Protein AF-A0A2E2EH03-F1 (afdb_monomer)

Foldseek 3Di:
DDDDDPPPDDPVVVVVVVVVVVVVVVVVVVVVVVVVLVVQQVVLVVLVVVVLVVVQVQQADWLQVCCFQQNAAAFLDAPDGDKDFQLQFADPVRFAFTWTFDDDPRSGHGDDTQAGAPVCQDPPRNQDGPQKGFNTWGKHFHPHHDGFDFADSKDKGKIWGWTWMWGDSGPPDIDIDIDIWIKIFIWGACDPPDHHRMITTRIIHGPPCPVVVNVCQQQPFKWKWKFKDDPPARPDRDDTDGCDPVNDDDDPDPPHPPDIDMDIDMGGHPPDPVVPGDPDDD

Structure (mmCIF, N/CA/C/O backbone):
data_AF-A0A2E2EH03-F1
#
_entry.id   AF-A0A2E2EH03-F1
#
loop_
_atom_site.group_PDB
_atom_site.id
_atom_site.type_symbol
_atom_site.label_atom_id
_atom_site.label_alt_id
_atom_site.label_comp_id
_atom_site.label_asym_id
_atom_site.label_entity_id
_atom_site.label_seq_id
_atom_site.pdbx_PDB_ins_code
_atom_site.Cartn_x
_atom_site.Cartn_y
_atom_site.Cartn_z
_atom_site.occupancy
_atom_site.B_iso_or_equiv
_atom_site.auth_seq_id
_atom_site.auth_comp_id
_atom_site.auth_asym_id
_atom_site.auth_atom_id
_atom_site.pdbx_PDB_model_num
ATOM 1 N N . MET A 1 1 ? -67.289 12.714 54.276 1.00 42.38 1 MET A N 1
ATOM 2 C CA . MET A 1 1 ? -66.594 11.842 53.309 1.00 42.38 1 MET A CA 1
ATOM 3 C C . MET A 1 1 ? -65.107 12.096 53.502 1.00 42.38 1 MET A C 1
ATOM 5 O O . MET A 1 1 ? -64.599 13.115 53.065 1.00 42.38 1 MET A O 1
ATOM 9 N N . LEU A 1 2 ? -64.480 11.279 54.347 1.00 49.38 2 LEU A N 1
ATOM 10 C CA . LEU A 1 2 ? -63.085 11.401 54.773 1.00 49.38 2 LEU A CA 1
ATOM 11 C C . LEU A 1 2 ? -62.267 10.385 53.984 1.00 49.38 2 LEU A C 1
ATOM 13 O O . LEU A 1 2 ? -62.548 9.206 54.151 1.00 49.38 2 LEU A O 1
ATOM 17 N N . VAL A 1 3 ? -61.264 10.832 53.220 1.00 45.25 3 VAL A N 1
ATOM 18 C CA . VAL A 1 3 ? -59.909 10.246 53.234 1.00 45.25 3 VAL A CA 1
ATOM 19 C C . VAL A 1 3 ? -58.903 11.347 52.851 1.00 45.25 3 VAL A C 1
ATOM 21 O O . VAL A 1 3 ? -58.543 11.499 51.690 1.00 45.25 3 VAL A O 1
ATOM 24 N N . ASN A 1 4 ? -58.443 12.115 53.842 1.00 49.59 4 ASN A N 1
ATOM 25 C CA . ASN A 1 4 ? -57.151 12.803 53.778 1.00 49.59 4 ASN A CA 1
ATOM 26 C C . ASN A 1 4 ? -56.111 11.818 54.321 1.00 49.59 4 ASN A C 1
ATOM 28 O O . ASN A 1 4 ? -56.139 11.486 55.504 1.00 49.59 4 ASN A O 1
ATOM 32 N N . SER A 1 5 ? -55.227 11.315 53.460 1.00 47.84 5 SER A N 1
ATOM 33 C CA . SER A 1 5 ? -54.093 10.474 53.853 1.00 47.84 5 SER A CA 1
ATOM 34 C C . SER A 1 5 ? -52.796 11.185 53.486 1.00 47.84 5 SER A C 1
ATOM 36 O O . SER A 1 5 ? -52.144 10.840 52.504 1.00 47.84 5 SER A O 1
ATOM 38 N N . GLU A 1 6 ? -52.393 12.150 54.307 1.00 53.50 6 GLU A N 1
ATOM 39 C CA . GLU A 1 6 ? -51.019 12.656 54.319 1.00 53.50 6 GLU A CA 1
ATOM 40 C C . GLU A 1 6 ? -50.123 11.664 55.074 1.00 53.50 6 GLU A C 1
ATOM 42 O O . GLU A 1 6 ? -49.688 11.894 56.200 1.00 53.50 6 GLU A O 1
ATOM 47 N N . LYS A 1 7 ? -49.856 10.501 54.470 1.00 58.09 7 LYS A N 1
ATOM 48 C CA . LYS A 1 7 ? -48.731 9.664 54.901 1.00 58.09 7 LYS A CA 1
ATOM 49 C C . LYS A 1 7 ? -47.480 10.214 54.231 1.00 58.09 7 LYS A C 1
ATOM 51 O O . LYS A 1 7 ? -47.109 9.779 53.145 1.00 58.09 7 LYS A O 1
ATOM 56 N N . GLY A 1 8 ? -46.873 11.215 54.865 1.00 61.69 8 GLY A N 1
ATOM 57 C CA . GLY A 1 8 ? -45.555 11.709 54.482 1.00 61.69 8 GLY A CA 1
ATOM 58 C C . GLY A 1 8 ? -44.558 10.551 54.463 1.00 61.69 8 GLY A C 1
ATOM 59 O O . GLY A 1 8 ? -44.476 9.779 55.421 1.00 61.69 8 GLY A O 1
ATOM 60 N N . PHE A 1 9 ? -43.840 10.395 53.352 1.00 66.44 9 PHE A N 1
ATOM 61 C CA . PHE A 1 9 ? -42.776 9.404 53.235 1.00 66.44 9 PHE A CA 1
ATOM 62 C C . PHE A 1 9 ? -41.758 9.602 54.362 1.00 66.44 9 PHE A C 1
ATOM 64 O O . PHE A 1 9 ? -41.306 10.719 54.618 1.00 66.44 9 PHE A O 1
ATOM 71 N N . SER A 1 10 ? -41.385 8.512 55.034 1.00 76.81 10 SER A N 1
ATOM 72 C CA . SER A 1 10 ? -40.323 8.554 56.039 1.00 76.81 10 SER A CA 1
ATOM 73 C C . SER A 1 10 ? -39.013 8.977 55.373 1.00 76.81 10 SER A C 1
ATOM 75 O O . SER A 1 10 ? -38.624 8.412 54.347 1.00 76.81 10 SER A O 1
ATOM 77 N N . LEU A 1 11 ? -38.306 9.935 55.979 1.00 72.12 11 LEU A N 1
ATOM 78 C CA . LEU A 1 11 ? -36.983 10.406 55.545 1.00 72.12 11 LEU A CA 1
ATOM 79 C C . LEU A 1 11 ? -36.021 9.233 55.263 1.00 72.12 11 LEU A C 1
ATOM 81 O O . LEU A 1 11 ? -35.232 9.268 54.320 1.00 72.12 11 LEU A O 1
ATOM 85 N N . THR A 1 12 ? -36.133 8.155 56.042 1.00 79.25 12 THR A N 1
ATOM 86 C CA . THR A 1 12 ? -35.332 6.934 55.900 1.00 79.25 12 THR A CA 1
ATOM 87 C C . THR A 1 12 ? -35.612 6.199 54.587 1.00 79.25 12 THR A C 1
ATOM 89 O O . THR A 1 12 ? -34.682 5.704 53.955 1.00 79.25 12 THR A O 1
ATOM 92 N N . GLN A 1 13 ? -36.870 6.155 54.135 1.00 75.12 13 GLN A N 1
ATOM 93 C CA . GLN A 1 13 ? -37.238 5.520 52.863 1.00 75.12 13 GLN A CA 1
ATOM 94 C C . GLN A 1 13 ? -36.673 6.299 51.669 1.00 75.12 13 GLN A C 1
ATOM 96 O O . GLN A 1 13 ? -36.169 5.692 50.725 1.00 75.12 13 GLN A O 1
ATOM 101 N N . VAL A 1 14 ? -36.681 7.635 51.740 1.00 79.00 14 VAL A N 1
ATOM 102 C CA . VAL A 1 14 ? -36.108 8.501 50.697 1.00 79.00 14 VAL A CA 1
ATOM 103 C C . VAL A 1 14 ? -34.584 8.348 50.624 1.00 79.00 14 VAL A C 1
ATOM 105 O O . VAL A 1 14 ? -34.030 8.244 49.532 1.00 79.00 14 VAL A O 1
ATOM 108 N N . LEU A 1 15 ? -33.899 8.256 51.769 1.00 79.50 15 LEU A N 1
ATOM 109 C CA . LEU A 1 15 ? -32.446 8.049 51.830 1.00 79.50 15 LEU A CA 1
ATOM 110 C C . LEU A 1 15 ? -32.007 6.683 51.283 1.00 79.50 15 LEU A C 1
ATOM 112 O O . LEU A 1 15 ? -31.023 6.612 50.549 1.00 79.50 15 LEU A O 1
ATOM 116 N N . ILE A 1 16 ? -32.741 5.608 51.591 1.00 82.31 16 ILE A N 1
ATOM 117 C CA . ILE A 1 16 ? -32.450 4.268 51.055 1.00 82.31 16 ILE A CA 1
ATOM 118 C C . ILE A 1 16 ? -32.647 4.248 49.535 1.00 82.31 16 ILE A C 1
ATOM 120 O O . ILE A 1 16 ? -31.787 3.744 48.812 1.00 82.31 16 ILE A O 1
ATOM 124 N N . ALA A 1 17 ? -33.733 4.846 49.036 1.00 78.31 17 ALA A N 1
ATOM 125 C CA . ALA A 1 17 ? -33.973 4.961 47.601 1.00 78.31 17 ALA A CA 1
ATOM 126 C C . ALA A 1 17 ? -32.864 5.767 46.901 1.00 78.31 17 ALA A C 1
ATOM 128 O O . ALA A 1 17 ? -32.339 5.328 45.879 1.00 78.31 17 ALA A O 1
ATOM 129 N N . ALA A 1 18 ? -32.442 6.896 47.481 1.00 78.06 18 ALA A N 1
ATOM 130 C CA . ALA A 1 18 ? -31.346 7.707 46.953 1.00 78.06 18 ALA A CA 1
ATOM 131 C C . ALA A 1 18 ? -30.004 6.948 46.940 1.00 78.06 18 ALA A C 1
ATOM 133 O O . ALA A 1 18 ? -29.263 7.034 45.961 1.00 78.06 18 ALA A O 1
ATOM 134 N N . ALA A 1 19 ? -29.706 6.161 47.978 1.00 80.94 19 ALA A N 1
ATOM 135 C CA . ALA A 1 19 ? -28.491 5.350 48.048 1.00 80.94 19 ALA A CA 1
ATOM 136 C C . ALA A 1 19 ? -28.469 4.230 46.990 1.00 80.94 19 ALA A C 1
ATOM 138 O O . ALA A 1 19 ? -27.453 4.028 46.321 1.00 80.94 19 ALA A O 1
ATOM 139 N N . ILE A 1 20 ? -29.597 3.538 46.787 1.00 81.25 20 ILE A N 1
ATOM 140 C CA . ILE A 1 20 ? -29.738 2.477 45.776 1.00 81.25 20 ILE A CA 1
ATOM 141 C C . ILE A 1 20 ? -29.627 3.059 44.361 1.00 81.25 20 ILE A C 1
ATOM 143 O O . ILE A 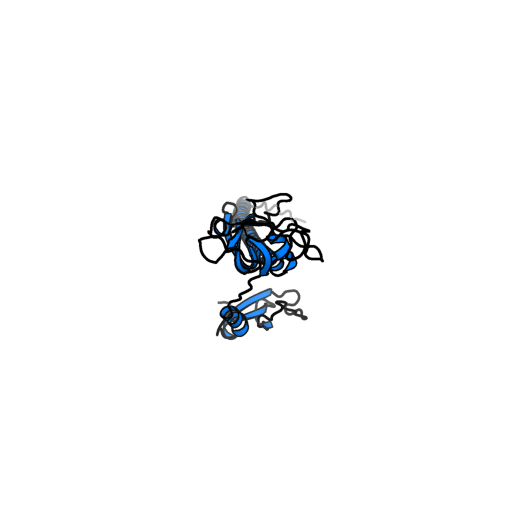1 20 ? -28.879 2.529 43.539 1.00 81.25 20 ILE A O 1
ATOM 147 N N . LEU A 1 21 ? -30.305 4.180 44.087 1.00 80.00 21 LEU A N 1
ATOM 148 C CA . LEU A 1 21 ? -30.219 4.877 42.799 1.00 80.00 21 LEU A CA 1
ATOM 149 C C . LEU A 1 21 ? -28.802 5.405 42.529 1.00 80.00 21 LEU A C 1
ATOM 151 O O . LEU A 1 21 ? -28.300 5.279 41.410 1.00 80.00 21 LEU A O 1
ATOM 155 N N . GLY A 1 22 ? -28.118 5.914 43.559 1.00 80.81 22 GLY A N 1
ATOM 156 C CA . GLY A 1 22 ? -26.713 6.314 43.482 1.00 80.81 22 GLY A CA 1
ATOM 157 C C . GLY A 1 22 ? -25.799 5.144 43.105 1.00 80.81 22 GLY A C 1
ATOM 158 O O . GLY A 1 22 ? -25.014 5.253 42.161 1.00 80.81 22 GLY A O 1
ATOM 159 N N . GLY A 1 23 ? -25.952 3.994 43.767 1.00 82.25 23 GLY A N 1
ATOM 160 C CA . GLY A 1 23 ? -25.180 2.780 43.477 1.00 82.25 23 GLY A CA 1
ATOM 161 C C . GLY A 1 23 ? -25.423 2.214 42.072 1.00 82.25 23 GLY A C 1
ATOM 162 O O . GLY A 1 23 ? -24.469 1.914 41.350 1.00 82.25 23 GLY A O 1
ATOM 163 N N . LEU A 1 24 ? -26.688 2.133 41.646 1.00 76.56 24 LEU A N 1
ATOM 164 C CA . LEU A 1 24 ? -27.068 1.685 40.302 1.00 76.56 24 LEU A CA 1
ATOM 165 C C . LEU A 1 24 ? -26.509 2.602 39.211 1.00 76.56 24 LEU A C 1
ATOM 167 O O . LEU A 1 24 ? -26.021 2.105 38.198 1.00 76.56 24 LEU A O 1
ATOM 171 N N . SER A 1 25 ? -26.503 3.920 39.423 1.00 80.88 25 SER A N 1
ATOM 172 C CA . SER A 1 25 ? -25.970 4.870 38.438 1.00 80.88 25 SER A CA 1
ATOM 173 C C . SER A 1 25 ? -24.478 4.643 38.150 1.00 80.88 25 SER A C 1
ATOM 175 O O . SER A 1 25 ? -24.059 4.652 36.992 1.00 80.88 25 SER A O 1
ATOM 177 N N . LEU A 1 26 ? -23.678 4.335 39.178 1.00 78.44 26 LEU A N 1
ATOM 178 C CA . LEU A 1 26 ? -22.254 4.019 39.029 1.00 78.44 26 LEU A CA 1
ATOM 179 C C . LEU A 1 26 ? -22.035 2.692 38.299 1.00 78.44 26 LEU A C 1
ATOM 181 O O . LEU A 1 26 ? -21.125 2.586 37.471 1.00 78.44 26 LEU A O 1
ATOM 185 N N . PHE A 1 27 ? -22.874 1.691 38.577 1.00 78.38 27 PHE A N 1
ATOM 186 C CA . PHE A 1 27 ? -22.846 0.420 37.859 1.00 78.38 27 PHE A CA 1
ATOM 187 C C . PHE A 1 27 ? -23.182 0.611 36.373 1.00 78.38 27 PHE A C 1
ATOM 189 O O . PHE A 1 27 ? -22.412 0.180 35.513 1.00 78.38 27 PHE A O 1
ATOM 196 N N . PHE A 1 28 ? -24.253 1.348 36.059 1.00 76.31 28 PHE A N 1
ATOM 197 C CA . PHE A 1 28 ? -24.629 1.680 34.683 1.00 76.31 28 PHE A CA 1
ATOM 198 C C . PHE A 1 28 ? -23.541 2.474 33.955 1.00 76.31 28 PHE A C 1
ATOM 200 O O . PHE A 1 28 ? -23.224 2.163 32.809 1.00 76.31 28 PHE A O 1
ATOM 207 N N . MET A 1 29 ? -22.901 3.448 34.610 1.00 82.06 29 MET A N 1
ATOM 208 C CA . MET A 1 29 ? -21.781 4.181 34.009 1.00 82.06 29 MET A CA 1
ATOM 209 C C . MET A 1 29 ? -20.591 3.270 33.690 1.00 82.06 29 MET A C 1
ATOM 211 O O . MET A 1 29 ? -19.958 3.443 32.648 1.00 82.06 29 MET A O 1
ATOM 215 N N . ARG A 1 30 ? -20.270 2.297 34.554 1.00 74.62 30 ARG A N 1
ATOM 216 C CA . ARG A 1 30 ? -19.208 1.314 34.277 1.00 74.62 30 ARG A CA 1
ATOM 217 C C . ARG A 1 30 ? -19.573 0.414 33.098 1.00 74.62 30 ARG A C 1
ATOM 219 O O . ARG A 1 30 ? -18.737 0.206 32.223 1.00 74.62 30 ARG A O 1
ATOM 226 N N . LEU A 1 31 ? -20.818 -0.054 33.038 1.00 71.19 31 LEU A N 1
ATOM 227 C CA . LEU A 1 31 ? -21.309 -0.898 31.950 1.00 71.19 31 LEU A CA 1
ATOM 228 C C . LEU A 1 31 ? -21.295 -0.144 30.610 1.00 71.19 31 LEU A C 1
ATOM 230 O O . LEU A 1 31 ? -20.739 -0.645 29.635 1.00 71.19 31 LEU A O 1
ATOM 234 N N . MET A 1 32 ? -21.781 1.102 30.581 1.00 73.94 32 MET A N 1
ATOM 235 C CA . MET A 1 32 ? -21.728 1.958 29.389 1.00 73.94 32 MET A CA 1
ATOM 236 C C . MET A 1 32 ? -20.292 2.265 28.947 1.00 73.94 32 MET A C 1
ATOM 238 O O . MET A 1 32 ? -20.005 2.241 27.752 1.00 73.94 32 MET A O 1
ATOM 242 N N . LYS A 1 33 ? -19.361 2.510 29.881 1.00 77.25 33 LYS A N 1
ATOM 243 C CA . LYS A 1 33 ? -17.939 2.702 29.543 1.00 77.25 33 LYS A CA 1
ATOM 244 C C . LYS A 1 33 ? -17.341 1.458 28.884 1.00 77.25 33 LYS A C 1
ATOM 246 O O . LYS A 1 33 ? -16.663 1.598 27.869 1.00 77.25 33 LYS A O 1
ATOM 251 N N . ASN A 1 34 ? -17.624 0.269 29.413 1.00 73.81 34 ASN A N 1
ATOM 252 C CA . ASN A 1 34 ? -17.141 -0.989 28.841 1.00 73.81 34 ASN A CA 1
ATOM 253 C C . ASN A 1 34 ? -17.745 -1.253 27.453 1.00 73.81 34 ASN A C 1
ATOM 255 O O . ASN A 1 34 ? -17.029 -1.643 26.533 1.00 73.81 34 ASN A O 1
ATOM 259 N N . MET A 1 35 ? -19.041 -0.984 27.277 1.00 72.81 35 MET A N 1
ATOM 260 C CA . MET A 1 35 ? -19.728 -1.162 25.996 1.00 72.81 35 MET A CA 1
ATOM 261 C C . MET A 1 35 ? -19.200 -0.197 24.926 1.00 72.81 35 MET A C 1
ATOM 263 O O . MET A 1 35 ? -18.871 -0.627 23.823 1.00 72.81 35 MET A O 1
ATOM 267 N N . ASN A 1 36 ? -19.006 1.081 25.266 1.00 75.88 36 ASN A N 1
ATOM 268 C CA . ASN A 1 36 ? -18.424 2.068 24.350 1.00 75.88 36 ASN A CA 1
ATOM 269 C C . ASN A 1 36 ? -16.972 1.728 23.973 1.00 75.88 36 ASN A C 1
ATOM 271 O O . ASN A 1 36 ? -16.564 1.917 22.827 1.00 75.88 36 ASN A O 1
ATOM 275 N N . GLN A 1 37 ? -16.183 1.204 24.917 1.00 76.00 37 GLN A N 1
ATOM 276 C CA . GLN A 1 37 ? -14.829 0.719 24.630 1.00 76.00 37 GLN A CA 1
ATOM 277 C C . GLN A 1 37 ? -14.845 -0.498 23.695 1.00 76.00 37 GLN A C 1
ATOM 279 O O . GLN A 1 37 ? -14.048 -0.553 22.759 1.00 76.00 37 GLN A O 1
ATOM 284 N N . SER A 1 38 ? -15.776 -1.434 23.904 1.00 77.06 38 SER A N 1
ATOM 285 C CA . SER A 1 38 ? -15.944 -2.613 23.051 1.00 77.06 38 SER A CA 1
ATOM 286 C C . SER A 1 38 ? -16.350 -2.235 21.622 1.00 77.06 38 SER A C 1
ATOM 288 O O . SER A 1 38 ? -15.700 -2.671 20.673 1.00 77.06 38 SER A O 1
ATOM 290 N N . GLN A 1 39 ? -17.326 -1.336 21.453 1.00 81.12 39 GLN A N 1
ATOM 291 C CA . GLN A 1 39 ? -17.724 -0.825 20.134 1.00 81.12 39 GLN A CA 1
ATOM 292 C C . GLN A 1 39 ? -16.560 -0.140 19.405 1.00 81.12 39 GLN A C 1
ATOM 294 O O . GLN A 1 39 ? -16.364 -0.344 18.208 1.00 81.12 39 GLN A O 1
ATOM 299 N N . GLY A 1 40 ? -15.742 0.635 20.126 1.00 78.75 40 GLY A N 1
ATOM 300 C CA . GLY A 1 40 ? -14.553 1.270 19.558 1.00 78.75 40 GLY A CA 1
ATOM 301 C C . GLY A 1 40 ? -13.538 0.265 19.006 1.00 78.75 40 GLY A C 1
ATOM 302 O O . GLY A 1 40 ? -12.970 0.499 17.938 1.00 78.75 40 GLY A O 1
ATOM 303 N N . LEU A 1 41 ? -13.338 -0.857 19.703 1.00 79.00 41 LEU A N 1
ATOM 304 C CA . LEU A 1 41 ? -12.431 -1.923 19.279 1.00 79.00 41 LEU A CA 1
ATOM 305 C C . LEU A 1 41 ? -12.979 -2.709 18.081 1.00 79.00 41 LEU A C 1
ATOM 307 O O . LEU A 1 41 ? -12.221 -2.981 17.150 1.00 79.00 41 LEU A O 1
ATOM 311 N N . VAL A 1 42 ? -14.277 -3.029 18.076 1.00 83.12 42 VAL A N 1
ATOM 312 C CA . VAL A 1 42 ? -14.934 -3.710 16.946 1.00 83.12 42 VAL A CA 1
ATOM 313 C C . VAL A 1 42 ? -14.852 -2.854 15.686 1.00 83.12 42 VAL A C 1
ATOM 315 O O . VAL A 1 42 ? -14.392 -3.344 14.658 1.00 83.12 42 VAL A O 1
ATOM 318 N N . GLN A 1 43 ? -15.176 -1.560 15.780 1.00 86.44 43 GLN A N 1
ATOM 319 C CA . GLN A 1 43 ? -15.049 -0.642 14.646 1.00 86.44 43 GLN A CA 1
ATOM 320 C C . GLN A 1 43 ? -13.601 -0.564 14.143 1.00 86.44 43 GLN A C 1
ATOM 322 O O . GLN A 1 43 ? -13.355 -0.700 12.956 1.00 86.44 43 GLN A O 1
ATOM 327 N N . SER A 1 44 ? -12.626 -0.429 15.048 1.00 85.62 44 SER A N 1
ATOM 328 C CA . SER A 1 44 ? -11.196 -0.389 14.698 1.00 85.62 44 SER A CA 1
ATOM 329 C C . SER A 1 44 ? -10.719 -1.665 13.989 1.00 85.62 44 SER A C 1
ATOM 331 O O . SER A 1 44 ? -9.836 -1.619 13.135 1.00 85.62 44 SER A O 1
ATOM 333 N N . LYS A 1 45 ? -11.294 -2.829 14.322 1.00 85.94 45 LYS A N 1
ATOM 334 C CA . LYS A 1 45 ? -11.006 -4.080 13.610 1.00 85.94 45 LYS A CA 1
ATOM 335 C C . LYS A 1 45 ? -11.721 -4.158 12.259 1.00 85.94 45 LYS A C 1
ATOM 337 O O . LYS A 1 45 ? -11.128 -4.674 11.317 1.00 85.94 45 LYS A O 1
ATOM 342 N N . SER A 1 46 ? -12.944 -3.639 12.162 1.00 88.31 46 SER A N 1
ATOM 343 C CA . SER A 1 46 ? -13.670 -3.508 10.894 1.00 88.31 46 SER A CA 1
ATOM 344 C C . SER A 1 46 ? -12.904 -2.620 9.911 1.00 88.31 46 SER A C 1
ATOM 346 O O . SER A 1 46 ? -12.614 -3.065 8.805 1.00 88.31 46 SER A O 1
ATOM 348 N N . ASP A 1 47 ? -12.478 -1.431 10.351 1.00 92.31 47 ASP A N 1
ATOM 349 C CA . ASP A 1 47 ? -11.675 -0.492 9.556 1.00 92.31 47 ASP A CA 1
ATOM 350 C C . ASP A 1 47 ? -10.371 -1.160 9.062 1.00 92.31 47 ASP A C 1
ATOM 352 O O . ASP A 1 47 ? -9.943 -0.942 7.933 1.00 92.31 47 ASP A O 1
ATOM 356 N N . GLU A 1 48 ? -9.738 -2.011 9.883 1.00 90.44 48 GLU A N 1
ATOM 357 C CA . GLU A 1 48 ? -8.516 -2.745 9.509 1.00 90.44 48 GLU A CA 1
ATOM 358 C C . GLU A 1 48 ? -8.783 -3.752 8.383 1.00 90.44 48 GLU A C 1
ATOM 360 O O . GLU A 1 48 ? -8.003 -3.841 7.433 1.00 90.44 48 GLU A O 1
ATOM 365 N N . LEU A 1 49 ? -9.872 -4.520 8.486 1.00 88.69 49 LEU A N 1
ATOM 366 C CA . LEU A 1 49 ? -10.255 -5.493 7.463 1.00 88.69 49 LEU A CA 1
ATOM 367 C C . LEU A 1 49 ? -10.636 -4.800 6.154 1.00 88.69 49 LEU A C 1
ATOM 369 O O . LEU A 1 49 ? -10.220 -5.248 5.086 1.00 88.69 49 LEU A O 1
ATOM 373 N N . GLU A 1 50 ? -11.373 -3.694 6.236 1.00 92.94 50 GLU A N 1
ATOM 374 C CA . GLU A 1 50 ? -11.772 -2.900 5.077 1.00 92.94 50 GLU A CA 1
ATOM 375 C C . GLU A 1 50 ? -10.565 -2.247 4.394 1.00 92.94 50 GLU A C 1
ATOM 377 O O . GLU A 1 50 ? -10.437 -2.328 3.170 1.00 92.94 50 GLU A O 1
ATOM 382 N N . LEU A 1 51 ? -9.627 -1.687 5.166 1.00 95.06 51 LEU A N 1
ATOM 383 C CA . LEU A 1 51 ? -8.368 -1.153 4.646 1.00 95.06 51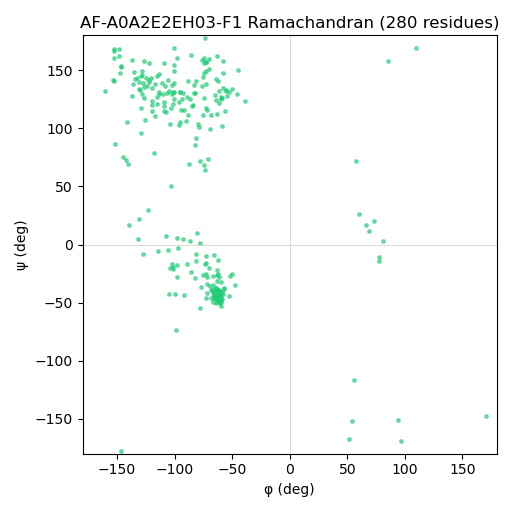 LEU A CA 1
ATOM 384 C C . LEU A 1 51 ? -7.561 -2.247 3.941 1.00 95.06 51 LEU A C 1
ATOM 386 O O . LEU A 1 51 ? -7.137 -2.074 2.798 1.00 95.06 51 LEU A O 1
ATOM 390 N N . ARG A 1 52 ? -7.384 -3.402 4.594 1.00 94.31 52 ARG A N 1
ATOM 391 C CA . ARG A 1 52 ? -6.655 -4.541 4.022 1.00 94.31 52 ARG A CA 1
ATOM 392 C C . ARG A 1 52 ? -7.302 -5.038 2.728 1.00 94.31 52 ARG A C 1
ATOM 394 O O . ARG A 1 52 ? -6.592 -5.327 1.766 1.00 94.31 52 ARG A O 1
ATOM 401 N N . SER A 1 53 ? -8.630 -5.138 2.705 1.00 91.56 53 SER A N 1
ATOM 402 C CA . SER A 1 53 ? -9.402 -5.534 1.523 1.00 91.56 53 SER A CA 1
ATOM 403 C C . SER A 1 53 ? -9.254 -4.515 0.390 1.00 91.56 53 SER A C 1
ATOM 405 O O . SER A 1 53 ? -8.949 -4.882 -0.742 1.00 91.56 53 SER A O 1
ATOM 407 N N . SER A 1 54 ? -9.353 -3.224 0.708 1.00 94.31 54 SER A N 1
ATOM 408 C CA . SER A 1 54 ? -9.218 -2.131 -0.259 1.00 94.31 54 SER A CA 1
ATOM 409 C C . SER A 1 54 ? -7.828 -2.082 -0.891 1.00 94.31 54 SER A C 1
ATOM 411 O O . SER A 1 54 ? -7.713 -1.915 -2.105 1.00 94.31 54 SER A O 1
ATOM 413 N N . ILE A 1 55 ? -6.768 -2.275 -0.096 1.00 95.62 55 ILE A N 1
ATOM 414 C CA . ILE A 1 55 ? -5.398 -2.385 -0.614 1.00 95.62 55 ILE A CA 1
ATOM 415 C C . ILE A 1 55 ? -5.298 -3.588 -1.557 1.00 95.62 55 ILE A C 1
ATOM 417 O O . ILE A 1 55 ? -4.834 -3.439 -2.685 1.00 95.62 55 ILE A O 1
ATOM 421 N N . ARG A 1 56 ? -5.793 -4.765 -1.148 1.00 93.06 56 ARG A N 1
ATOM 422 C CA . ARG A 1 56 ? -5.788 -5.964 -2.005 1.00 93.06 56 ARG A CA 1
ATOM 423 C C . ARG A 1 56 ? -6.522 -5.746 -3.318 1.00 93.06 56 ARG A C 1
ATOM 425 O O . ARG A 1 56 ? -6.003 -6.150 -4.349 1.00 93.06 56 ARG A O 1
ATOM 432 N N . MET A 1 57 ? -7.679 -5.092 -3.293 1.00 92.12 57 MET A N 1
ATOM 433 C CA . MET A 1 57 ? -8.446 -4.782 -4.497 1.00 92.12 57 MET A CA 1
ATOM 434 C C . MET A 1 57 ? -7.616 -3.938 -5.476 1.00 92.12 57 MET A C 1
ATOM 436 O O . MET A 1 57 ? -7.522 -4.285 -6.652 1.00 92.12 57 MET A O 1
ATOM 440 N N . ILE A 1 58 ? -6.951 -2.886 -4.986 1.00 94.44 58 ILE A N 1
ATOM 441 C CA . ILE A 1 58 ? -6.063 -2.042 -5.803 1.00 94.44 58 ILE A CA 1
ATOM 442 C C . ILE A 1 58 ? -4.899 -2.857 -6.375 1.00 94.44 58 ILE A C 1
ATOM 444 O O . ILE A 1 58 ? -4.600 -2.738 -7.557 1.00 94.44 58 ILE A O 1
ATOM 448 N N . LEU A 1 59 ? -4.261 -3.701 -5.563 1.00 94.56 59 LEU A N 1
ATOM 449 C CA . LEU A 1 59 ? -3.125 -4.515 -6.007 1.00 94.56 59 LEU A CA 1
ATOM 450 C C . LEU A 1 59 ? -3.527 -5.656 -6.955 1.00 94.56 59 LEU A C 1
ATOM 452 O O . LEU A 1 59 ? -2.718 -6.089 -7.771 1.00 94.56 59 LEU A O 1
ATOM 456 N N . SER A 1 60 ? -4.758 -6.160 -6.844 1.00 91.06 60 SER A N 1
ATOM 457 C CA . SER A 1 60 ? -5.281 -7.247 -7.682 1.00 91.06 60 SER A CA 1
ATOM 458 C C . SER A 1 60 ? -5.648 -6.802 -9.094 1.00 91.06 60 SER A C 1
ATOM 460 O O . SER A 1 60 ? -5.599 -7.603 -10.023 1.00 91.06 60 SER A O 1
ATOM 462 N N . ASN A 1 61 ? -5.986 -5.524 -9.269 1.00 92.75 61 ASN A N 1
ATOM 463 C CA . ASN A 1 61 ? -6.207 -4.946 -10.582 1.00 92.75 61 ASN A CA 1
ATOM 464 C C . ASN A 1 61 ? -4.857 -4.495 -11.164 1.00 92.75 61 ASN A C 1
ATOM 466 O O . ASN A 1 61 ? -4.181 -3.636 -10.592 1.00 92.75 61 ASN A O 1
ATOM 470 N N . SER A 1 62 ? -4.467 -5.067 -12.306 1.00 91.19 62 SER A N 1
ATOM 471 C CA . SER A 1 62 ? -3.174 -4.798 -12.948 1.00 91.19 62 SER A CA 1
ATOM 472 C C . SER A 1 62 ? -2.962 -3.319 -13.259 1.00 91.19 62 SER A C 1
ATOM 474 O O . SER A 1 62 ? -1.859 -2.805 -13.077 1.00 91.19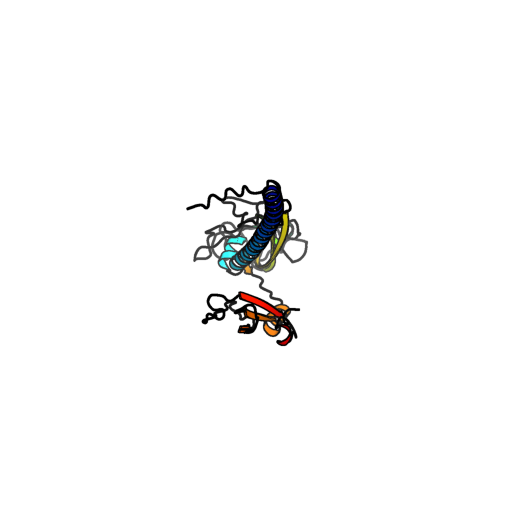 62 SER A O 1
ATOM 476 N N . ASP A 1 63 ? -4.013 -2.619 -13.682 1.00 93.31 63 ASP A N 1
ATOM 477 C CA . ASP A 1 63 ? -3.928 -1.219 -14.087 1.00 93.31 63 ASP A CA 1
ATOM 478 C C . ASP A 1 63 ? -3.730 -0.319 -12.874 1.00 93.31 63 ASP A C 1
ATOM 480 O O . ASP A 1 63 ? -2.837 0.531 -12.872 1.00 93.31 63 ASP A O 1
ATOM 484 N N . TYR A 1 64 ? -4.507 -0.550 -11.811 1.00 95.06 64 TYR A N 1
ATOM 485 C CA . TYR A 1 64 ? -4.401 0.196 -10.556 1.00 95.06 64 TYR A CA 1
ATOM 486 C C . TYR A 1 64 ? -3.050 -0.033 -9.888 1.00 95.06 64 TYR A C 1
ATOM 488 O O . TYR A 1 64 ? -2.394 0.928 -9.471 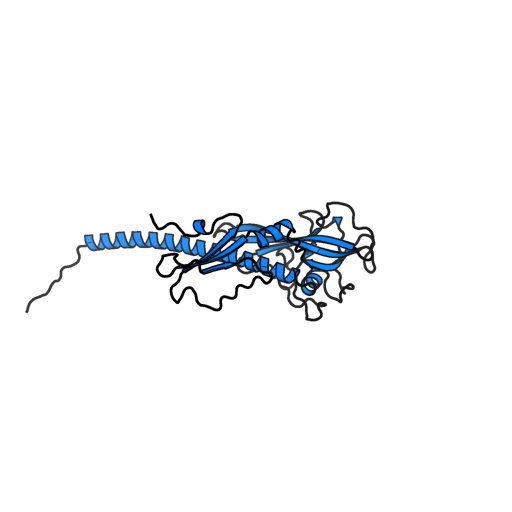1.00 95.06 64 TYR A O 1
ATOM 496 N N . CYS A 1 65 ? -2.591 -1.284 -9.831 1.00 94.25 65 CYS A N 1
ATOM 497 C CA . CYS A 1 65 ? -1.291 -1.572 -9.254 1.00 94.25 65 CYS A CA 1
ATOM 498 C C . CYS A 1 65 ? -0.160 -0.938 -10.071 1.00 94.25 65 CYS A C 1
ATOM 500 O O . CYS A 1 65 ? 0.728 -0.289 -9.513 1.00 94.25 65 CYS A O 1
ATOM 502 N N . ARG A 1 66 ? -0.221 -1.048 -11.404 1.00 93.81 66 ARG A N 1
ATOM 503 C CA . ARG A 1 66 ? 0.767 -0.439 -12.295 1.00 93.81 66 ARG A CA 1
ATOM 504 C C . ARG A 1 66 ? 0.816 1.076 -12.124 1.00 93.81 66 ARG A C 1
ATOM 506 O O . ARG A 1 66 ? 1.896 1.589 -11.863 1.00 93.81 66 ARG A O 1
ATOM 513 N N . VAL A 1 67 ? -0.301 1.806 -12.218 1.00 94.44 67 VAL A N 1
ATOM 514 C CA . VAL A 1 67 ? -0.255 3.276 -12.058 1.00 94.44 67 VAL A CA 1
ATOM 515 C C . VAL A 1 67 ? 0.206 3.682 -10.660 1.00 94.44 67 VAL A C 1
ATOM 517 O O . VAL A 1 67 ? 0.861 4.714 -10.506 1.00 94.44 67 VAL A O 1
ATOM 520 N N . SER A 1 68 ? -0.098 2.876 -9.639 1.00 95.38 68 SER A N 1
ATOM 521 C CA . SER A 1 68 ? 0.358 3.121 -8.270 1.00 95.38 68 SER A CA 1
ATOM 522 C C . SER A 1 68 ? 1.881 3.047 -8.177 1.00 95.38 68 SER A C 1
ATOM 524 O O . SER A 1 68 ? 2.502 3.999 -7.705 1.00 95.38 68 SER A O 1
ATOM 526 N N . LEU A 1 69 ? 2.488 1.980 -8.706 1.00 94.75 69 LEU A N 1
ATOM 527 C CA . LEU A 1 69 ? 3.919 1.706 -8.544 1.00 94.75 69 LEU A CA 1
ATOM 528 C C . LEU A 1 69 ? 4.800 2.286 -9.662 1.00 94.75 69 LEU A C 1
ATOM 530 O O . LEU A 1 69 ? 5.837 2.867 -9.373 1.00 94.75 69 LEU A O 1
ATOM 534 N N . ALA A 1 70 ? 4.399 2.158 -10.926 1.00 92.94 70 ALA A N 1
ATOM 535 C CA . ALA A 1 70 ? 5.174 2.590 -12.094 1.00 92.94 70 ALA A CA 1
ATOM 536 C C . ALA A 1 70 ? 4.971 4.072 -12.455 1.00 92.94 70 ALA A C 1
ATOM 538 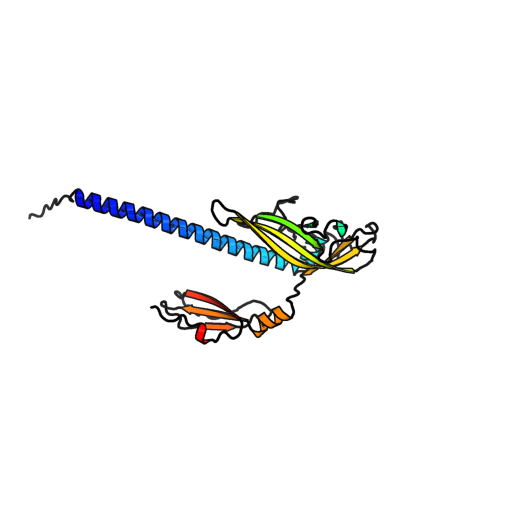O O . ALA A 1 70 ? 5.844 4.674 -13.077 1.00 92.94 70 ALA A O 1
ATOM 539 N N . GLY A 1 71 ? 3.838 4.666 -12.064 1.00 92.25 71 GLY A N 1
ATOM 540 C CA . GLY A 1 71 ? 3.479 6.047 -12.403 1.00 92.25 71 GLY A CA 1
ATOM 541 C C . GLY A 1 71 ? 2.559 6.180 -13.622 1.00 92.25 71 GLY A C 1
ATOM 542 O O . GLY A 1 71 ? 1.971 5.209 -14.094 1.00 92.25 71 GLY A O 1
ATOM 543 N N . ASN A 1 72 ? 2.394 7.417 -14.100 1.00 93.19 72 ASN A N 1
ATOM 544 C CA . ASN A 1 72 ? 1.575 7.729 -15.279 1.00 93.19 72 ASN A CA 1
ATOM 545 C C . ASN A 1 72 ? 2.272 7.306 -16.582 1.00 93.19 72 ASN A C 1
ATOM 547 O O . ASN A 1 72 ? 3.496 7.199 -16.626 1.00 93.19 72 ASN A O 1
ATOM 551 N N . GLY A 1 73 ? 1.499 7.166 -17.657 1.00 91.69 73 GLY A N 1
ATOM 552 C CA . GLY A 1 73 ? 1.948 6.806 -19.003 1.00 91.69 73 GLY A CA 1
ATOM 553 C C . GLY A 1 73 ? 1.513 5.393 -19.407 1.00 91.69 73 GLY A C 1
ATOM 554 O O . GLY A 1 73 ? 1.029 4.641 -18.559 1.00 91.69 73 GLY A O 1
ATOM 555 N N . PRO A 1 74 ? 1.668 5.014 -20.684 1.00 88.12 74 PRO A N 1
ATOM 556 C CA . PRO A 1 74 ? 1.267 3.703 -21.191 1.00 88.12 74 PRO A CA 1
ATOM 557 C C . PRO A 1 74 ? 2.051 2.550 -20.547 1.00 88.12 74 PRO A C 1
ATOM 559 O O . PRO A 1 74 ? 3.121 2.729 -19.956 1.00 88.12 74 PRO A O 1
ATOM 562 N N . MET A 1 75 ? 1.517 1.334 -20.670 1.00 82.75 75 MET A N 1
ATOM 563 C CA . MET A 1 75 ? 2.188 0.119 -20.204 1.00 82.75 75 MET A CA 1
ATOM 564 C C . MET A 1 75 ? 3.563 -0.036 -20.876 1.00 82.75 75 MET A C 1
ATOM 566 O O . MET A 1 75 ? 3.704 0.183 -22.076 1.00 82.75 75 MET A O 1
ATOM 570 N N . GLY A 1 76 ? 4.587 -0.375 -20.088 1.00 81.88 76 GLY A N 1
ATOM 571 C CA . GLY A 1 76 ? 5.967 -0.533 -20.565 1.00 81.88 76 GLY A CA 1
ATOM 572 C C . GLY A 1 76 ? 6.744 0.771 -20.800 1.00 81.88 76 GLY A C 1
ATOM 573 O O . GLY A 1 76 ? 7.968 0.722 -20.891 1.00 81.88 76 GLY A O 1
ATOM 574 N N . SER A 1 77 ? 6.076 1.929 -20.843 1.00 86.12 77 SER A N 1
ATOM 575 C CA . SER A 1 77 ? 6.723 3.227 -21.072 1.00 86.12 77 SER A CA 1
ATOM 576 C C . SER A 1 77 ? 6.083 4.338 -20.226 1.00 86.12 77 SER A C 1
ATOM 578 O O . SER A 1 77 ? 5.374 5.193 -20.767 1.00 86.12 77 SER A O 1
ATOM 580 N N . PRO A 1 78 ? 6.315 4.358 -18.899 1.00 86.81 78 PRO A N 1
ATOM 581 C CA . PRO A 1 78 ? 5.792 5.407 -18.030 1.00 86.81 78 PRO A CA 1
ATOM 582 C C . PRO A 1 78 ? 6.387 6.774 -18.404 1.00 86.81 78 PRO A C 1
ATOM 584 O O . PRO A 1 78 ? 7.570 6.877 -18.715 1.00 86.81 78 PRO A O 1
ATOM 587 N N . THR A 1 79 ? 5.595 7.842 -18.332 1.00 86.25 79 THR A N 1
ATOM 588 C CA . THR A 1 79 ? 6.030 9.220 -18.635 1.00 86.25 79 THR A CA 1
ATOM 589 C C . THR A 1 79 ? 6.938 9.793 -17.541 1.00 86.25 79 THR A C 1
ATOM 591 O O . THR A 1 79 ? 7.734 10.698 -17.778 1.00 86.25 79 THR A O 1
ATOM 594 N N . SER A 1 80 ? 6.815 9.291 -16.314 1.00 84.75 80 SER A N 1
ATOM 595 C CA . SER A 1 80 ? 7.671 9.647 -15.177 1.00 84.75 80 SER A CA 1
ATOM 596 C C . SER A 1 80 ? 7.851 8.398 -14.320 1.00 84.75 80 SER A C 1
ATOM 598 O O . SER A 1 80 ? 7.151 8.252 -13.312 1.00 84.75 80 SER A O 1
ATOM 600 N N . PRO A 1 81 ? 8.686 7.448 -14.784 1.00 87.69 81 PRO A N 1
ATOM 601 C CA . PRO A 1 81 ? 8.827 6.159 -14.135 1.00 87.69 81 PRO A CA 1
ATOM 602 C C . PRO A 1 81 ? 9.357 6.346 -12.721 1.00 87.69 81 PRO A C 1
ATOM 604 O O . PRO A 1 81 ? 10.231 7.177 -12.465 1.00 87.69 81 PRO A O 1
ATOM 607 N N . VAL A 1 82 ? 8.833 5.548 -11.799 1.00 89.12 82 VAL A N 1
ATOM 608 C CA . VAL A 1 82 ? 9.449 5.420 -10.484 1.00 89.12 82 VAL A CA 1
ATOM 609 C C . VAL A 1 82 ? 10.691 4.552 -10.645 1.00 89.12 82 VAL A C 1
ATOM 611 O O . VAL A 1 82 ? 10.590 3.364 -10.962 1.00 89.12 82 VAL A O 1
ATOM 614 N N . VAL A 1 83 ? 11.852 5.181 -10.476 1.00 93.19 83 VAL A N 1
ATOM 615 C CA . VAL A 1 83 ? 13.166 4.549 -10.597 1.00 93.19 83 VAL A CA 1
ATOM 616 C C . VAL A 1 83 ? 13.779 4.344 -9.221 1.00 93.19 83 VAL A C 1
ATOM 618 O O . VAL A 1 83 ? 13.652 5.197 -8.342 1.00 93.19 83 VAL A O 1
ATOM 621 N N . PHE A 1 84 ? 14.455 3.221 -9.031 1.00 94.50 84 PHE A N 1
ATOM 622 C CA . PHE A 1 84 ? 15.151 2.906 -7.791 1.00 94.50 84 PHE A CA 1
ATOM 623 C C . PHE A 1 84 ? 16.388 2.048 -8.059 1.00 94.50 84 PHE A C 1
ATOM 625 O O . PHE A 1 84 ? 16.530 1.417 -9.105 1.00 94.50 84 PHE A O 1
ATOM 632 N N . GLU A 1 85 ? 17.289 2.009 -7.088 1.00 94.75 85 GLU A N 1
ATOM 633 C CA . GLU A 1 85 ? 18.370 1.030 -7.033 1.00 94.75 85 GLU A CA 1
ATOM 634 C C . GLU A 1 85 ? 17.971 -0.051 -6.032 1.00 94.75 85 GLU A C 1
ATOM 636 O O . GLU A 1 85 ? 17.529 0.276 -4.931 1.00 94.75 85 GLU A O 1
ATOM 641 N N . LYS A 1 86 ? 18.101 -1.328 -6.410 1.00 93.25 86 LYS A N 1
ATOM 642 C CA . LYS A 1 86 ? 17.659 -2.456 -5.574 1.00 93.25 86 LYS A CA 1
ATOM 643 C C . LYS A 1 86 ? 18.251 -2.385 -4.165 1.00 93.25 86 LYS A C 1
ATOM 645 O O . LYS A 1 86 ? 17.511 -2.540 -3.205 1.00 93.25 86 LYS A O 1
ATOM 650 N N . ARG A 1 87 ? 19.550 -2.089 -4.068 1.00 92.56 87 ARG A N 1
ATOM 651 C CA . ARG A 1 87 ? 20.301 -2.019 -2.803 1.00 92.56 87 ARG A CA 1
ATOM 652 C C . ARG A 1 87 ? 19.811 -0.948 -1.821 1.00 92.56 87 ARG A C 1
ATOM 654 O O . ARG A 1 87 ? 20.278 -0.906 -0.698 1.00 92.56 87 ARG A O 1
ATOM 661 N N . ASN A 1 88 ? 18.973 -0.016 -2.284 1.00 91.62 88 ASN A N 1
ATOM 662 C CA . ASN A 1 88 ? 18.408 1.049 -1.454 1.00 91.62 88 ASN A CA 1
ATOM 663 C C . ASN A 1 88 ? 16.994 0.692 -0.961 1.00 91.62 88 ASN A C 1
ATOM 665 O O . ASN A 1 88 ? 16.350 1.514 -0.307 1.00 91.62 88 ASN A O 1
ATOM 669 N N . ILE A 1 89 ? 16.453 -0.461 -1.382 1.00 91.19 89 ILE A N 1
ATOM 670 C CA . ILE A 1 89 ? 15.071 -0.874 -1.106 1.00 91.19 89 ILE A CA 1
ATOM 671 C C . ILE A 1 89 ? 14.940 -2.371 -0.760 1.00 91.19 89 ILE A C 1
ATOM 673 O O . ILE A 1 89 ? 13.850 -2.937 -0.879 1.00 91.19 89 ILE A O 1
ATOM 677 N N . ASP A 1 90 ? 16.040 -3.041 -0.416 1.00 84.88 90 ASP A N 1
ATOM 678 C CA . ASP A 1 90 ? 16.089 -4.476 -0.106 1.00 84.88 90 ASP A CA 1
ATOM 679 C C . ASP A 1 90 ? 16.286 -4.784 1.392 1.00 84.88 90 ASP A C 1
ATOM 681 O O . ASP A 1 90 ? 16.400 -5.953 1.764 1.00 84.88 90 ASP A O 1
ATOM 685 N N . GLU A 1 91 ? 16.239 -3.769 2.265 1.00 83.69 91 GLU A N 1
ATOM 686 C CA . GLU A 1 91 ? 16.254 -3.924 3.727 1.00 83.69 91 GLU A CA 1
ATOM 687 C C . GLU A 1 91 ? 14.893 -3.592 4.370 1.00 83.69 91 GLU A C 1
ATOM 689 O O . GLU A 1 91 ? 14.094 -2.823 3.850 1.00 83.69 91 GLU A O 1
ATOM 694 N N . GLU A 1 92 ? 14.604 -4.124 5.564 1.00 71.06 92 GLU A N 1
ATOM 695 C CA . GLU A 1 92 ? 13.278 -3.955 6.192 1.00 71.06 92 GLU A CA 1
ATOM 696 C C . GLU A 1 92 ? 12.903 -2.498 6.521 1.00 71.06 92 GLU A C 1
ATOM 698 O O . GLU A 1 92 ? 11.717 -2.164 6.600 1.00 71.06 92 GLU A O 1
ATOM 703 N N . ASN A 1 93 ? 13.903 -1.636 6.724 1.00 78.25 93 ASN A N 1
ATOM 704 C CA . ASN A 1 93 ? 13.713 -0.222 7.058 1.00 78.25 93 ASN A CA 1
ATOM 705 C C . ASN A 1 93 ? 13.905 0.705 5.844 1.00 78.25 93 ASN A C 1
ATOM 707 O O . ASN A 1 93 ? 13.397 1.838 5.837 1.00 78.25 93 ASN A O 1
ATOM 711 N N . GLU A 1 94 ? 14.587 0.207 4.813 1.00 81.38 94 GLU A N 1
ATOM 712 C CA . GLU A 1 94 ? 14.911 0.904 3.574 1.00 81.38 94 GLU A CA 1
ATOM 713 C C . GLU A 1 94 ? 13.975 0.380 2.485 1.00 81.38 94 GLU A C 1
ATOM 715 O O . GLU A 1 94 ? 14.084 -0.740 2.008 1.00 81.38 94 GLU A O 1
ATOM 720 N N . GLY A 1 95 ? 12.964 1.171 2.143 1.00 91.44 95 GLY A N 1
ATOM 721 C CA . GLY A 1 95 ? 11.951 0.780 1.173 1.00 91.44 95 GLY A CA 1
ATOM 722 C C . GLY A 1 95 ? 11.480 1.996 0.405 1.00 91.44 95 GLY A C 1
ATOM 723 O O . GLY A 1 95 ? 11.526 3.119 0.914 1.00 91.44 95 GLY A O 1
ATOM 724 N N . LEU A 1 96 ? 11.021 1.765 -0.818 1.00 95.19 96 LEU A N 1
ATOM 725 C CA . LEU A 1 96 ? 10.510 2.811 -1.689 1.00 95.19 96 LEU A CA 1
ATOM 726 C C . LEU A 1 96 ? 9.156 3.281 -1.160 1.00 95.19 96 LEU A C 1
ATOM 728 O O . LEU A 1 96 ? 8.208 2.497 -1.139 1.00 95.19 96 LEU A O 1
ATOM 732 N N . ASP A 1 97 ? 9.043 4.540 -0.736 1.00 95.81 97 ASP A N 1
ATOM 733 C CA . ASP A 1 97 ? 7.750 5.090 -0.331 1.00 95.81 97 ASP A CA 1
ATOM 734 C C . ASP A 1 97 ? 6.801 5.127 -1.534 1.00 95.81 97 ASP A C 1
ATOM 736 O O . ASP A 1 97 ? 7.092 5.730 -2.571 1.00 95.81 97 ASP A O 1
ATOM 740 N N . VAL A 1 98 ? 5.635 4.505 -1.381 1.00 95.75 98 VAL A N 1
ATOM 741 C CA . VAL A 1 98 ? 4.626 4.423 -2.436 1.00 95.75 98 VAL A CA 1
ATOM 742 C C . VAL A 1 98 ? 3.276 4.929 -1.948 1.00 95.75 98 VAL A C 1
ATOM 744 O O . VAL A 1 98 ? 2.973 4.976 -0.756 1.00 95.75 98 VAL A O 1
ATOM 747 N N . ALA A 1 99 ? 2.447 5.318 -2.908 1.00 96.75 99 ALA A N 1
ATOM 748 C CA . ALA A 1 99 ? 1.057 5.664 -2.682 1.00 96.75 99 ALA A CA 1
ATOM 749 C C . ALA A 1 99 ? 0.189 4.893 -3.675 1.00 96.75 99 ALA A C 1
ATOM 751 O O . ALA A 1 99 ? 0.583 4.661 -4.820 1.00 96.75 99 ALA A O 1
ATOM 752 N N . LEU A 1 100 ? -0.996 4.500 -3.224 1.00 96.94 100 LEU A N 1
ATOM 753 C CA . LEU A 1 100 ? -1.942 3.725 -4.009 1.00 96.94 100 LEU A CA 1
ATOM 754 C C . LEU A 1 100 ? -2.953 4.649 -4.675 1.00 96.94 100 LEU A C 1
ATOM 756 O O . LEU A 1 100 ? -3.558 5.512 -4.031 1.00 96.94 100 LEU A O 1
ATOM 760 N N . PHE A 1 101 ? -3.151 4.439 -5.969 1.00 96.56 101 PHE A N 1
ATOM 761 C CA . PHE A 1 101 ? -4.043 5.207 -6.820 1.00 96.56 101 PHE A CA 1
ATOM 762 C C . PHE A 1 101 ? -4.978 4.269 -7.580 1.00 96.56 101 PHE A C 1
ATOM 764 O O . PHE A 1 101 ? -4.608 3.157 -7.951 1.00 96.56 101 PHE A O 1
ATOM 771 N N . LEU A 1 102 ? -6.182 4.754 -7.867 1.00 96.06 102 LEU A N 1
ATOM 772 C CA . LEU A 1 102 ? -6.979 4.204 -8.958 1.00 96.06 102 LEU A CA 1
ATOM 773 C C . LEU A 1 102 ? -6.433 4.707 -10.301 1.00 96.06 102 LEU A C 1
ATOM 775 O O . LEU A 1 102 ? -5.774 5.750 -10.365 1.00 96.06 102 LEU A O 1
ATOM 779 N N . SER A 1 103 ? -6.737 3.985 -11.377 1.00 94.88 103 SER A N 1
ATOM 780 C CA . SER A 1 103 ? -6.460 4.420 -12.748 1.00 94.88 103 SER A CA 1
ATOM 781 C C . SER A 1 103 ? -7.711 4.989 -13.421 1.00 94.88 103 SER A C 1
ATOM 783 O O . SER A 1 103 ? -8.829 4.889 -12.907 1.00 94.88 103 SER A O 1
ATOM 785 N N . ASN A 1 104 ? -7.531 5.609 -14.583 1.00 94.00 104 ASN A N 1
ATOM 786 C CA . ASN A 1 104 ? -8.596 5.775 -15.572 1.00 94.00 104 ASN A CA 1
ATOM 787 C C . ASN A 1 104 ? -8.905 4.439 -16.287 1.00 94.00 104 ASN A C 1
ATOM 789 O O . ASN A 1 104 ? -8.244 3.427 -16.055 1.00 94.00 104 ASN A O 1
ATOM 793 N N . GLN A 1 105 ? -9.895 4.444 -17.187 1.00 92.06 105 GLN A N 1
ATOM 794 C CA . GLN A 1 105 ? -10.301 3.252 -17.952 1.00 92.06 105 GLN A CA 1
ATOM 795 C C . GLN A 1 105 ? -9.203 2.704 -18.876 1.00 92.06 105 GLN A C 1
ATOM 797 O O . GLN A 1 105 ? -9.205 1.517 -19.169 1.00 92.06 105 GLN A O 1
ATOM 802 N N . ALA A 1 106 ? -8.276 3.553 -19.328 1.00 91.56 106 ALA A N 1
ATOM 803 C CA . ALA A 1 106 ? -7.148 3.142 -20.164 1.00 91.56 106 ALA A CA 1
ATOM 804 C C . ALA A 1 106 ? -5.980 2.541 -19.358 1.00 91.56 106 ALA A C 1
ATOM 806 O O . ALA A 1 106 ? -5.012 2.066 -19.945 1.00 91.56 106 ALA A O 1
ATOM 807 N N . GLY A 1 107 ? -6.033 2.610 -18.023 1.00 90.88 107 GLY A N 1
ATOM 808 C CA . GLY A 1 107 ? -4.979 2.101 -17.150 1.00 90.88 107 GLY A CA 1
ATOM 809 C C . GLY A 1 107 ? -3.665 2.882 -17.211 1.00 90.88 107 GLY A C 1
ATOM 810 O O . GLY A 1 107 ? -2.656 2.416 -16.680 1.00 90.88 107 GLY A O 1
ATOM 811 N N . ASP A 1 108 ? -3.644 4.063 -17.835 1.00 93.38 108 ASP A N 1
ATOM 812 C CA . ASP A 1 108 ? -2.429 4.837 -18.106 1.00 93.38 108 ASP A CA 1
ATOM 813 C C . ASP A 1 108 ? -2.205 6.005 -17.130 1.00 93.38 108 ASP A C 1
ATOM 815 O O . ASP A 1 108 ? -1.073 6.453 -16.953 1.00 93.38 108 ASP A O 1
ATOM 819 N N . THR A 1 109 ? -3.253 6.473 -16.452 1.00 95.06 109 THR A N 1
ATOM 820 C CA . THR A 1 109 ? -3.211 7.711 -15.663 1.00 95.06 109 THR A CA 1
ATOM 821 C C . THR A 1 109 ? -3.756 7.491 -14.257 1.00 95.06 109 THR A C 1
ATOM 823 O O . THR A 1 109 ? -4.846 6.940 -14.089 1.00 95.06 109 THR A O 1
ATOM 826 N N . ARG A 1 110 ? -3.028 7.973 -13.241 1.00 94.38 110 ARG A N 1
ATOM 827 C CA . ARG A 1 110 ? -3.487 8.065 -11.847 1.00 94.38 110 ARG A CA 1
ATOM 828 C C . ARG A 1 110 ? -4.698 8.992 -11.770 1.00 94.38 110 ARG A C 1
ATOM 830 O O . ARG A 1 110 ? -4.600 10.164 -12.125 1.00 94.38 110 ARG A O 1
ATOM 837 N N . SER A 1 111 ? -5.822 8.480 -11.281 1.00 93.50 111 SER A N 1
ATOM 838 C CA . SER A 1 111 ? -7.058 9.248 -11.128 1.00 93.50 111 SER A CA 1
ATOM 839 C C . SER A 1 111 ? -7.223 9.738 -9.688 1.00 93.50 111 SER A C 1
ATOM 841 O O . SER A 1 111 ? -6.999 10.910 -9.392 1.00 93.50 111 SER A O 1
ATOM 843 N N . LEU A 1 112 ? -7.564 8.834 -8.772 1.00 93.12 112 LEU A N 1
ATOM 844 C CA . LEU A 1 112 ? -7.823 9.136 -7.367 1.00 93.12 112 LEU A CA 1
ATOM 845 C C . LEU A 1 112 ? -6.777 8.465 -6.479 1.00 93.12 112 LEU A C 1
ATOM 847 O O . LEU A 1 112 ? -6.679 7.237 -6.464 1.00 93.12 112 LEU A O 1
ATOM 851 N N . LYS A 1 113 ? -6.038 9.262 -5.700 1.00 94.06 113 LYS A N 1
ATOM 852 C CA . LYS A 1 113 ? -5.211 8.735 -4.609 1.00 94.06 113 LYS A CA 1
ATOM 853 C C . LYS A 1 113 ? -6.130 8.124 -3.553 1.00 94.06 113 LYS A C 1
ATOM 855 O O . LYS A 1 113 ? -7.075 8.774 -3.115 1.00 94.06 113 LYS A O 1
ATOM 860 N N . LYS A 1 114 ? -5.853 6.882 -3.166 1.00 95.44 114 LYS A N 1
ATOM 861 C CA . LYS A 1 114 ? -6.614 6.149 -2.151 1.00 95.44 114 LYS A CA 1
ATOM 862 C C . LYS A 1 114 ? -5.878 6.053 -0.829 1.00 95.44 114 LYS A C 1
ATOM 864 O O . LYS A 1 114 ? -6.514 6.239 0.196 1.00 95.44 114 LYS A O 1
ATOM 869 N N . PHE A 1 115 ? -4.572 5.784 -0.857 1.00 97.50 115 PHE A N 1
ATOM 870 C CA . PHE A 1 115 ? -3.779 5.566 0.354 1.00 97.50 115 PHE A CA 1
ATOM 871 C C . PHE A 1 115 ? -2.344 6.069 0.179 1.00 97.50 115 PHE A C 1
ATOM 873 O O . PHE A 1 115 ? -1.780 5.978 -0.912 1.00 97.50 115 PHE A O 1
ATOM 880 N N . ASN A 1 116 ? -1.739 6.550 1.262 1.00 97.50 116 ASN A N 1
ATOM 881 C CA . ASN A 1 116 ? -0.304 6.822 1.374 1.00 97.50 116 ASN A CA 1
ATOM 882 C C . ASN A 1 116 ? 0.136 6.692 2.838 1.00 97.50 116 ASN A C 1
ATOM 884 O O . ASN A 1 116 ? -0.696 6.674 3.741 1.00 97.50 116 ASN A O 1
ATOM 888 N N . GLY A 1 117 ? 1.445 6.632 3.078 1.00 97.44 117 GLY A N 1
ATOM 889 C CA . GLY A 1 117 ? 1.992 6.758 4.427 1.00 97.44 117 GLY A CA 1
ATOM 890 C C . GLY A 1 117 ? 1.968 8.205 4.923 1.00 97.44 117 GLY A C 1
ATOM 891 O O . GLY A 1 117 ? 2.210 9.131 4.150 1.00 97.44 117 GLY A O 1
ATOM 892 N N . SER A 1 118 ? 1.725 8.413 6.216 1.00 97.25 118 SER A N 1
ATOM 893 C CA . SER A 1 118 ? 1.835 9.721 6.881 1.00 97.25 118 SER A CA 1
ATOM 894 C C . SER A 1 118 ? 3.265 10.273 6.869 1.00 97.25 118 SER A C 1
ATOM 896 O O . SER A 1 118 ? 3.469 11.478 6.977 1.00 97.25 118 SER A O 1
ATOM 898 N N . ASN A 1 119 ? 4.260 9.395 6.710 1.00 95.00 119 ASN A N 1
ATOM 899 C CA . ASN A 1 119 ? 5.660 9.761 6.514 1.00 95.00 119 ASN A CA 1
ATOM 900 C C . ASN A 1 119 ? 5.940 10.328 5.108 1.00 95.00 119 ASN A C 1
ATOM 902 O O . ASN A 1 119 ? 6.975 10.958 4.914 1.00 95.00 119 ASN A O 1
ATOM 906 N N . ASN A 1 120 ? 5.037 10.114 4.145 1.00 94.31 120 ASN A N 1
ATOM 907 C CA . ASN A 1 120 ? 5.133 10.630 2.782 1.00 94.31 120 ASN A CA 1
ATOM 908 C C . ASN A 1 120 ? 3.748 11.089 2.262 1.00 94.31 120 ASN A C 1
ATOM 910 O O . ASN A 1 120 ? 3.161 10.449 1.382 1.00 94.31 120 ASN A O 1
ATOM 914 N N . PRO A 1 121 ? 3.187 12.184 2.811 1.00 91.94 121 PRO A N 1
ATOM 915 C CA . PRO A 1 121 ? 1.813 12.601 2.519 1.00 91.94 121 PRO A CA 1
ATOM 916 C C . PRO A 1 121 ? 1.610 13.059 1.065 1.00 91.94 121 PRO A C 1
ATOM 918 O O . PRO A 1 121 ? 0.566 12.815 0.444 1.00 91.94 121 PRO A O 1
ATOM 921 N N . GLY A 1 122 ? 2.625 13.706 0.484 1.00 90.31 122 GLY A N 1
ATOM 922 C CA . GLY A 1 122 ? 2.511 14.387 -0.805 1.00 90.31 122 GLY A CA 1
ATOM 923 C C . GLY A 1 122 ? 1.351 15.396 -0.834 1.00 90.31 122 GLY A C 1
ATOM 924 O O . GLY A 1 122 ? 0.952 15.942 0.193 1.00 90.31 122 GLY A O 1
ATOM 925 N N . SER A 1 123 ? 0.786 15.646 -2.018 1.00 88.69 123 SER A N 1
ATOM 926 C CA . SER A 1 123 ? -0.467 16.399 -2.165 1.00 88.69 123 SER A CA 1
ATOM 927 C C . SER A 1 123 ? -1.680 15.499 -1.907 1.00 88.69 123 SER A C 1
ATOM 929 O O . SER A 1 123 ? -1.691 14.348 -2.344 1.00 88.69 123 SER A O 1
ATOM 931 N N . ASN A 1 124 ? -2.715 16.016 -1.238 1.00 92.94 124 ASN A N 1
ATOM 932 C CA . ASN A 1 124 ? -3.918 15.265 -0.847 1.00 92.94 124 ASN A CA 1
ATOM 933 C C . ASN A 1 124 ? -3.589 14.043 0.021 1.00 92.94 124 ASN A C 1
ATOM 935 O O . ASN A 1 124 ? -3.671 12.909 -0.445 1.00 92.94 124 ASN A O 1
ATOM 939 N N . ASP A 1 125 ? -3.199 14.281 1.272 1.00 96.38 125 ASP A N 1
ATOM 940 C CA . ASP A 1 125 ? -2.901 13.210 2.222 1.00 96.38 125 ASP A CA 1
ATOM 941 C C . ASP A 1 125 ? -4.127 12.298 2.434 1.00 96.38 125 ASP A C 1
ATOM 943 O O . ASP A 1 125 ? -5.231 12.761 2.725 1.00 96.38 125 ASP A O 1
ATOM 947 N N . GLN A 1 126 ? -3.924 11.000 2.235 1.00 97.19 126 GLN A N 1
ATOM 948 C CA . GLN A 1 126 ? -4.861 9.896 2.447 1.00 97.19 126 GLN A CA 1
ATOM 949 C C . GLN A 1 126 ? -4.267 8.870 3.429 1.00 97.19 126 GLN A C 1
ATOM 951 O O . GLN A 1 126 ? -4.530 7.670 3.339 1.00 97.19 126 GLN A O 1
ATOM 956 N N . SER A 1 127 ? -3.426 9.329 4.360 1.00 97.38 127 SER A N 1
ATOM 957 C CA . SER A 1 127 ? -2.861 8.491 5.418 1.00 97.38 127 SER A CA 1
ATOM 958 C C . SER A 1 127 ? -3.874 8.110 6.495 1.00 97.38 127 SER A C 1
ATOM 960 O O . SER A 1 127 ? -3.636 7.167 7.241 1.00 97.38 127 SER A O 1
ATOM 962 N N . GLN A 1 128 ? -5.024 8.781 6.583 1.00 96.94 128 GLN A N 1
ATOM 963 C CA . GLN A 1 128 ? -6.074 8.437 7.538 1.00 96.94 128 GLN A CA 1
ATOM 964 C C . GLN A 1 128 ? -7.199 7.636 6.871 1.00 96.94 128 GLN A C 1
ATOM 966 O O . GLN A 1 128 ? -7.828 8.104 5.925 1.00 96.94 128 GLN A O 1
ATOM 971 N N . PHE A 1 129 ? -7.509 6.461 7.423 1.00 94.56 129 PHE A N 1
ATOM 972 C CA . PHE A 1 129 ? -8.642 5.631 7.017 1.00 94.56 129 PHE A CA 1
ATOM 973 C C . PHE A 1 129 ? -9.507 5.304 8.235 1.00 94.56 129 PHE A C 1
ATOM 975 O O . PHE A 1 129 ? -9.100 4.544 9.115 1.00 94.56 129 PHE A O 1
ATOM 982 N N . GLY A 1 130 ? -10.686 5.923 8.330 1.00 92.62 130 GLY A N 1
ATOM 983 C CA . GLY A 1 130 ? -11.521 5.825 9.528 1.00 92.62 130 GLY A CA 1
ATOM 984 C C . GLY A 1 130 ? -10.750 6.267 10.780 1.00 92.62 130 GLY A C 1
ATOM 985 O O . GLY A 1 130 ? -10.331 7.424 10.898 1.00 92.62 130 GLY A O 1
ATOM 986 N N . LYS A 1 131 ? -10.552 5.337 11.724 1.00 90.94 131 LYS A N 1
ATOM 987 C CA . LYS A 1 131 ? -9.768 5.557 12.959 1.00 90.94 131 LYS A CA 1
ATOM 988 C C . LYS A 1 131 ? -8.318 5.058 12.886 1.00 90.94 131 LYS A C 1
ATOM 990 O O . LYS A 1 131 ? -7.625 5.076 13.907 1.00 90.94 131 LYS A O 1
ATOM 995 N N . ILE A 1 132 ? -7.880 4.591 11.722 1.00 95.69 132 ILE A N 1
ATOM 996 C CA . ILE A 1 132 ? -6.546 4.045 11.478 1.00 95.69 132 ILE A CA 1
ATOM 997 C C . ILE A 1 132 ? -5.685 5.104 10.791 1.00 95.69 132 ILE A C 1
ATOM 999 O O . ILE A 1 132 ? -6.147 5.810 9.896 1.00 95.69 132 ILE A O 1
ATOM 1003 N N . ILE A 1 133 ? -4.425 5.196 11.207 1.00 97.31 133 ILE A N 1
ATOM 1004 C CA . ILE A 1 133 ? -3.406 6.022 10.560 1.00 97.31 133 ILE A CA 1
ATOM 1005 C C . ILE A 1 133 ? -2.422 5.086 9.865 1.00 97.31 133 ILE A C 1
ATOM 1007 O O . ILE A 1 133 ? -1.813 4.234 10.503 1.00 97.31 133 ILE A O 1
ATOM 1011 N N . ILE A 1 134 ? -2.241 5.239 8.564 1.00 98.12 134 ILE A N 1
ATOM 1012 C CA . ILE A 1 134 ? -1.216 4.565 7.777 1.00 98.12 134 ILE A CA 1
ATOM 1013 C C . ILE A 1 134 ? 0.089 5.314 8.024 1.00 98.12 134 ILE A C 1
ATOM 1015 O O . ILE A 1 134 ? 0.318 6.392 7.483 1.00 98.12 134 ILE A O 1
ATOM 1019 N N . LYS A 1 135 ? 0.945 4.770 8.884 1.00 97.69 135 LYS A N 1
ATOM 1020 C CA . LYS A 1 135 ? 2.210 5.397 9.277 1.00 97.69 135 LYS A CA 1
ATOM 1021 C C . LYS A 1 135 ? 3.164 5.451 8.098 1.00 97.69 135 LYS A C 1
ATOM 1023 O O . LYS A 1 135 ? 3.678 6.526 7.791 1.00 97.69 135 LYS A O 1
ATOM 1028 N N . SER A 1 136 ? 3.326 4.315 7.427 1.00 97.25 136 SER A N 1
ATOM 1029 C CA . SER A 1 136 ? 4.164 4.158 6.245 1.00 97.25 136 SER A CA 1
ATOM 1030 C C . SER A 1 136 ? 3.581 3.134 5.279 1.00 97.25 136 SER A C 1
ATOM 1032 O O . SER A 1 136 ? 2.837 2.228 5.662 1.00 97.25 136 SER A O 1
ATOM 1034 N N . MET A 1 137 ? 3.925 3.302 4.007 1.00 97.06 137 MET A N 1
ATOM 1035 C CA . MET A 1 137 ? 3.596 2.370 2.941 1.00 97.06 137 MET A CA 1
ATOM 1036 C C . MET A 1 137 ? 4.799 2.297 2.008 1.00 97.06 137 MET A C 1
ATOM 1038 O O . MET A 1 137 ? 5.085 3.251 1.284 1.00 97.06 137 MET A O 1
ATOM 1042 N N . LYS A 1 138 ? 5.534 1.188 2.086 1.00 96.81 138 LYS A N 1
ATOM 1043 C CA . LYS A 1 138 ? 6.814 1.017 1.403 1.00 96.81 138 LYS A CA 1
ATOM 1044 C C . LYS A 1 138 ? 6.828 -0.255 0.572 1.00 96.81 138 LYS A C 1
ATOM 1046 O O . LYS A 1 138 ? 6.349 -1.289 1.028 1.00 96.81 138 LYS A O 1
ATOM 1051 N N . LEU A 1 139 ? 7.391 -0.177 -0.626 1.00 95.81 139 LEU A N 1
ATOM 1052 C CA . LEU A 1 139 ? 7.738 -1.344 -1.427 1.00 95.81 139 LEU A CA 1
ATOM 1053 C C . LEU A 1 139 ? 9.165 -1.784 -1.080 1.00 95.81 139 LEU A C 1
ATOM 1055 O O . LEU A 1 139 ? 10.088 -0.971 -1.138 1.00 95.81 139 LEU A O 1
ATOM 1059 N N . ILE A 1 140 ? 9.319 -3.058 -0.729 1.00 94.88 140 ILE A N 1
ATOM 1060 C CA . ILE A 1 140 ? 10.586 -3.694 -0.350 1.00 94.88 140 ILE A CA 1
ATOM 1061 C C . ILE A 1 140 ? 10.805 -4.894 -1.277 1.00 94.88 140 ILE A C 1
ATOM 1063 O O . ILE A 1 140 ? 9.860 -5.639 -1.533 1.00 94.88 140 ILE A O 1
ATOM 1067 N N . MET A 1 141 ? 12.014 -5.106 -1.794 1.00 93.56 141 MET A N 1
ATOM 1068 C CA . MET A 1 141 ? 12.310 -6.282 -2.627 1.00 93.56 141 MET A CA 1
ATOM 1069 C C . MET A 1 141 ? 12.636 -7.503 -1.761 1.00 93.56 141 MET A C 1
ATOM 1071 O O . MET A 1 141 ? 13.465 -7.417 -0.860 1.00 93.56 141 MET A O 1
ATOM 1075 N N . ASN A 1 142 ? 12.004 -8.651 -2.031 1.00 84.44 142 ASN A N 1
ATOM 1076 C CA . ASN A 1 142 ? 12.124 -9.860 -1.207 1.00 84.44 142 ASN A CA 1
ATOM 1077 C C . ASN A 1 142 ? 13.039 -10.926 -1.837 1.00 84.44 142 ASN A C 1
ATOM 1079 O O . ASN A 1 142 ? 12.668 -12.087 -1.991 1.00 84.44 142 ASN A O 1
ATOM 1083 N N . ASN A 1 143 ? 14.242 -10.525 -2.239 1.00 81.44 143 ASN A N 1
ATOM 1084 C CA . ASN A 1 143 ? 15.222 -11.388 -2.909 1.00 81.44 143 ASN A CA 1
ATOM 1085 C C . ASN A 1 143 ? 16.628 -11.297 -2.281 1.00 81.44 143 ASN A C 1
ATOM 1087 O O . ASN A 1 143 ? 17.627 -11.635 -2.917 1.00 81.44 143 ASN A O 1
ATOM 1091 N N . GLY A 1 144 ? 16.696 -10.869 -1.016 1.00 78.94 144 GLY A N 1
ATOM 1092 C CA . GLY A 1 144 ? 17.926 -10.735 -0.233 1.00 78.94 144 GLY A CA 1
ATOM 1093 C C . GLY A 1 144 ? 18.646 -9.401 -0.437 1.00 78.94 144 GLY A C 1
ATOM 1094 O O . GLY A 1 144 ? 18.466 -8.734 -1.453 1.00 78.94 144 GLY A O 1
ATOM 1095 N N . VAL A 1 145 ? 19.483 -9.024 0.532 1.00 78.69 145 VAL A N 1
ATOM 1096 C CA . VAL A 1 145 ? 20.288 -7.789 0.503 1.00 78.69 145 VAL A CA 1
ATOM 1097 C C . VAL A 1 145 ? 21.479 -7.967 -0.440 1.00 78.69 145 VAL A C 1
ATOM 1099 O O . VAL A 1 145 ? 22.133 -9.014 -0.413 1.00 78.69 145 VAL A O 1
ATOM 1102 N N . GLY A 1 146 ? 21.798 -6.976 -1.280 1.00 84.00 146 GLY A N 1
ATOM 1103 C CA . GLY A 1 146 ? 23.002 -7.075 -2.110 1.00 84.00 146 GLY A CA 1
ATOM 1104 C C . GLY A 1 146 ? 23.180 -6.018 -3.196 1.00 84.00 146 GLY A C 1
ATOM 1105 O O . GLY A 1 146 ? 22.824 -4.856 -3.047 1.00 84.00 146 GLY A O 1
ATOM 1106 N N . SER A 1 147 ? 23.811 -6.421 -4.303 1.00 90.75 147 SER A N 1
ATOM 1107 C CA . SER A 1 147 ? 24.074 -5.550 -5.452 1.00 90.75 147 SER A CA 1
ATOM 1108 C C . SER A 1 147 ? 22.799 -5.204 -6.220 1.00 90.75 147 SER A C 1
ATOM 1110 O O . SER A 1 147 ? 21.817 -5.942 -6.180 1.00 90.75 147 SER A O 1
ATOM 1112 N N . ASN A 1 148 ? 22.850 -4.117 -6.991 1.00 94.19 148 ASN A N 1
ATOM 1113 C CA . ASN A 1 148 ? 21.797 -3.770 -7.942 1.00 94.19 148 ASN A CA 1
ATOM 1114 C C . ASN A 1 148 ? 21.553 -4.886 -8.969 1.00 94.19 148 ASN A C 1
ATOM 1116 O O . ASN A 1 148 ? 22.432 -5.715 -9.221 1.00 94.19 148 ASN A O 1
ATOM 1120 N N . TYR A 1 149 ? 20.357 -4.891 -9.566 1.00 94.56 149 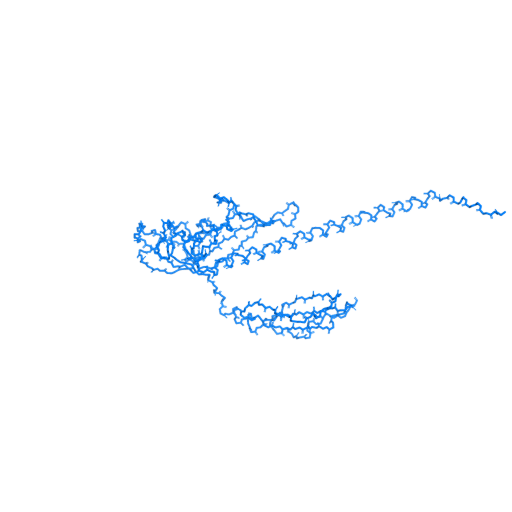TYR A N 1
ATOM 1121 C CA . TYR A 1 149 ? 20.058 -5.773 -10.692 1.00 94.56 149 TYR A CA 1
ATOM 1122 C C . TYR A 1 149 ? 21.035 -5.516 -11.845 1.00 94.56 149 TYR A C 1
ATOM 1124 O O . TYR A 1 149 ? 21.486 -4.388 -12.055 1.00 94.56 149 TYR A O 1
ATOM 1132 N N . ALA A 1 150 ? 21.354 -6.571 -12.593 1.00 95.50 150 ALA A N 1
ATOM 1133 C CA . ALA A 1 150 ? 22.077 -6.428 -13.848 1.00 95.50 150 ALA A CA 1
ATOM 1134 C C . ALA A 1 150 ? 21.173 -5.774 -14.901 1.00 95.50 150 ALA A C 1
ATOM 1136 O O . ALA A 1 150 ? 19.953 -5.957 -14.883 1.00 95.50 150 ALA A O 1
ATOM 1137 N N . ASP A 1 151 ? 21.777 -5.045 -15.837 1.00 96.88 151 ASP A N 1
ATOM 1138 C CA . ASP A 1 151 ? 21.032 -4.394 -16.909 1.00 96.88 151 ASP A CA 1
ATOM 1139 C C . ASP A 1 151 ? 20.272 -5.434 -17.740 1.00 96.88 151 ASP A C 1
ATOM 1141 O O . ASP A 1 151 ? 20.836 -6.402 -18.252 1.00 96.88 151 ASP A O 1
ATOM 1145 N N . SER A 1 152 ? 18.963 -5.234 -17.861 1.00 96.50 152 SER A N 1
ATOM 1146 C CA . SER A 1 152 ? 18.067 -6.116 -18.595 1.00 96.50 152 SER A CA 1
ATOM 1147 C C . SER A 1 152 ? 16.858 -5.337 -19.090 1.00 96.50 152 SER A C 1
ATOM 1149 O O . SER A 1 152 ? 16.300 -4.495 -18.381 1.00 96.50 152 SER A O 1
ATOM 1151 N N . SER A 1 153 ? 16.416 -5.660 -20.305 1.00 94.38 153 SER A N 1
ATOM 1152 C CA . SER A 1 153 ? 15.196 -5.098 -20.887 1.00 94.38 153 SER A CA 1
ATOM 1153 C C . SER A 1 153 ? 13.932 -5.545 -20.160 1.00 94.38 153 SER A C 1
ATOM 1155 O O . SER A 1 153 ? 12.940 -4.818 -20.159 1.00 94.38 153 SER A O 1
ATOM 1157 N N . MET A 1 154 ? 13.973 -6.720 -19.530 1.00 94.62 154 MET A N 1
ATOM 1158 C CA . MET A 1 154 ? 12.856 -7.270 -18.779 1.00 94.62 154 MET A CA 1
ATOM 1159 C C . MET A 1 154 ? 13.339 -8.349 -17.810 1.00 94.62 154 MET A C 1
ATOM 1161 O O . MET A 1 154 ? 14.062 -9.270 -18.187 1.00 94.62 154 MET A O 1
ATOM 1165 N N . HIS A 1 155 ? 12.906 -8.265 -16.561 1.00 93.88 155 HIS A N 1
ATOM 1166 C CA . HIS A 1 155 ? 13.003 -9.348 -15.585 1.00 93.88 155 HIS A CA 1
ATOM 1167 C C . HIS A 1 155 ? 11.816 -9.267 -14.623 1.00 93.88 155 HIS A C 1
ATOM 1169 O O . HIS A 1 155 ? 11.040 -8.308 -14.656 1.00 93.88 155 HIS A O 1
ATOM 1175 N N . SER A 1 156 ? 11.617 -10.309 -13.821 1.00 93.25 156 SER A N 1
ATOM 1176 C CA . SER A 1 156 ? 10.537 -10.362 -12.837 1.00 93.25 156 SER A CA 1
ATOM 1177 C C . SER A 1 156 ? 11.072 -10.728 -11.469 1.00 93.25 156 SER A C 1
ATOM 1179 O O . SER A 1 156 ? 12.018 -11.505 -11.368 1.00 93.25 156 SER A O 1
ATOM 1181 N N . ASP A 1 157 ? 10.452 -10.160 -10.444 1.00 93.50 157 ASP A N 1
ATOM 1182 C CA . ASP A 1 157 ? 10.811 -10.401 -9.053 1.00 93.50 157 ASP A CA 1
ATOM 1183 C C . ASP A 1 157 ? 9.598 -10.210 -8.133 1.00 93.50 157 ASP A C 1
ATOM 1185 O O . ASP A 1 157 ? 8.559 -9.690 -8.554 1.00 93.50 157 ASP A O 1
ATOM 1189 N N . ILE A 1 158 ? 9.734 -10.625 -6.877 1.00 91.81 158 ILE A N 1
ATOM 1190 C CA . ILE A 1 158 ? 8.709 -10.506 -5.847 1.00 91.81 158 ILE A CA 1
ATOM 1191 C C . ILE A 1 158 ? 9.072 -9.342 -4.923 1.00 91.81 158 ILE A C 1
ATOM 1193 O O . ILE A 1 158 ? 10.099 -9.340 -4.242 1.00 91.81 158 ILE A O 1
ATOM 1197 N N . GLY A 1 159 ? 8.201 -8.339 -4.895 1.00 93.31 159 GLY A N 1
ATOM 1198 C CA . GLY A 1 159 ? 8.224 -7.268 -3.908 1.00 93.31 159 GLY A CA 1
ATOM 1199 C C . GLY A 1 159 ? 7.185 -7.502 -2.814 1.00 93.31 159 GLY A C 1
ATOM 1200 O O . GLY A 1 159 ? 6.154 -8.131 -3.042 1.00 93.31 159 GLY A O 1
ATOM 1201 N N . ILE A 1 160 ? 7.432 -6.947 -1.635 1.00 94.31 160 ILE A N 1
ATOM 1202 C CA . ILE A 1 160 ? 6.478 -6.858 -0.534 1.00 94.31 160 ILE A CA 1
ATOM 1203 C C . ILE A 1 160 ? 6.072 -5.395 -0.396 1.00 94.31 160 ILE A C 1
ATOM 1205 O O . ILE A 1 160 ? 6.900 -4.530 -0.105 1.00 94.31 160 ILE A O 1
ATOM 1209 N N . LEU A 1 161 ? 4.784 -5.105 -0.567 1.00 95.7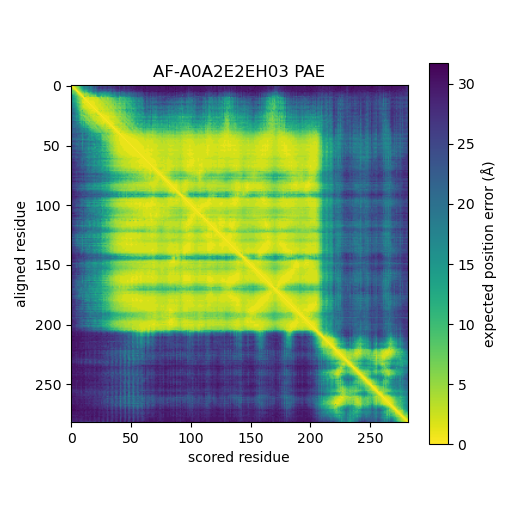5 161 LEU A N 1
ATOM 1210 C CA . LEU A 1 161 ? 4.226 -3.843 -0.102 1.00 95.75 161 LEU A CA 1
ATOM 1211 C C . LEU A 1 161 ? 3.969 -3.951 1.398 1.00 95.75 161 LEU A C 1
ATOM 1213 O O . LEU A 1 161 ? 2.985 -4.553 1.827 1.00 95.75 161 LEU A O 1
ATOM 1217 N N . ARG A 1 162 ? 4.841 -3.336 2.190 1.00 95.88 162 ARG A N 1
ATOM 1218 C CA . ARG A 1 162 ? 4.727 -3.261 3.642 1.00 95.88 162 ARG A CA 1
ATOM 1219 C C . ARG A 1 162 ? 3.989 -1.992 4.038 1.00 95.88 162 ARG A C 1
ATOM 1221 O O . ARG A 1 162 ? 4.459 -0.874 3.824 1.00 95.88 162 ARG A O 1
ATOM 1228 N N . THR A 1 163 ? 2.819 -2.167 4.635 1.00 96.69 163 THR A N 1
ATOM 1229 C CA . THR A 1 163 ? 1.999 -1.080 5.173 1.00 96.69 163 THR A CA 1
ATOM 1230 C C . THR A 1 163 ? 2.019 -1.145 6.692 1.00 96.69 163 THR A C 1
ATOM 1232 O O . THR A 1 163 ? 1.504 -2.096 7.281 1.00 96.69 163 THR A O 1
ATOM 1235 N N . VAL A 1 164 ? 2.589 -0.132 7.340 1.00 97.06 164 VAL A N 1
ATOM 1236 C CA . VAL A 1 164 ? 2.561 -0.006 8.800 1.00 97.06 164 VAL A CA 1
ATOM 1237 C C . VAL A 1 164 ? 1.405 0.903 9.172 1.00 97.06 164 VAL A C 1
ATOM 1239 O O . VAL A 1 164 ? 1.339 2.049 8.730 1.00 97.06 164 VAL A O 1
ATOM 1242 N N . ILE A 1 165 ? 0.487 0.399 9.987 1.00 97.56 165 ILE A N 1
ATOM 1243 C CA . ILE A 1 165 ? -0.665 1.153 10.471 1.00 97.56 165 ILE A CA 1
ATOM 1244 C C . ILE A 1 165 ? -0.593 1.328 11.980 1.00 97.56 165 ILE A C 1
ATOM 1246 O O . ILE A 1 165 ? -0.180 0.431 12.706 1.00 97.56 165 ILE A O 1
ATOM 1250 N N . GLU A 1 166 ? -1.062 2.465 12.461 1.00 96.62 166 GLU A N 1
ATOM 1251 C CA . GLU A 1 166 ? -1.288 2.757 13.864 1.00 96.62 166 GLU A CA 1
ATOM 1252 C C . GLU A 1 166 ? -2.794 2.824 14.109 1.00 96.62 166 GLU A C 1
ATOM 1254 O O . GLU A 1 166 ? -3.536 3.515 13.406 1.00 96.62 166 GLU A O 1
ATOM 1259 N N . LYS A 1 167 ? -3.264 2.105 15.128 1.00 92.88 167 LYS A N 1
ATOM 1260 C CA . LYS A 1 167 ? -4.666 2.155 15.543 1.00 92.88 167 LYS A CA 1
ATOM 1261 C C . LYS A 1 167 ? -4.799 2.261 17.051 1.00 92.88 167 LYS A C 1
ATOM 1263 O O . LYS A 1 167 ? -3.993 1.717 17.808 1.00 92.88 167 LYS A O 1
ATOM 1268 N N . LYS A 1 168 ? -5.856 2.927 17.512 1.00 85.75 168 LYS A N 1
ATOM 1269 C CA . LYS A 1 168 ? -6.187 2.995 18.941 1.00 85.75 168 LYS A CA 1
ATOM 1270 C C . LYS A 1 168 ? -6.767 1.663 19.413 1.00 85.75 168 LYS A C 1
ATOM 1272 O O . LYS A 1 168 ? -7.736 1.165 18.843 1.00 85.75 168 LYS A O 1
ATOM 1277 N N . VAL A 1 169 ? -6.173 1.104 20.466 1.00 83.50 169 VAL A N 1
ATOM 1278 C CA . VAL A 1 169 ? -6.666 -0.092 21.175 1.00 83.50 169 VAL A CA 1
ATOM 1279 C C . VAL A 1 169 ? -7.455 0.319 22.419 1.00 83.50 169 VAL A C 1
ATOM 1281 O O . VAL A 1 169 ? -8.374 -0.374 22.843 1.00 83.50 169 VAL A O 1
ATOM 1284 N N . SER A 1 170 ? -7.124 1.476 22.993 1.00 80.81 170 SER A N 1
ATOM 1285 C CA . SER A 1 170 ? -7.881 2.121 24.063 1.00 80.81 170 SER A CA 1
ATOM 1286 C C . SER A 1 170 ? -7.786 3.647 23.939 1.00 80.81 170 SER A C 1
ATOM 1288 O O . SER A 1 170 ? -7.166 4.168 23.013 1.00 80.81 170 SER A O 1
ATOM 1290 N N . GLN A 1 171 ? -8.384 4.387 24.878 1.00 78.44 171 GLN A N 1
ATOM 1291 C CA . GLN A 1 171 ? -8.288 5.853 24.904 1.00 78.44 171 GLN A CA 1
ATOM 1292 C C . GLN A 1 171 ? -6.849 6.365 25.071 1.00 78.44 171 GLN A C 1
ATOM 1294 O O . GLN A 1 171 ? -6.541 7.454 24.598 1.00 78.44 171 GLN A O 1
ATOM 1299 N N . SER A 1 172 ? -5.982 5.588 25.723 1.00 83.12 172 SER A N 1
ATOM 1300 C CA . SER A 1 172 ? -4.607 5.982 26.049 1.00 83.12 172 SER A CA 1
ATOM 1301 C C . SER A 1 172 ? -3.537 5.154 25.344 1.00 83.12 172 SER A C 1
ATOM 1303 O O . SER A 1 172 ? -2.356 5.454 25.489 1.00 83.12 172 SER A O 1
ATOM 1305 N N . ARG A 1 173 ? -3.919 4.100 24.612 1.00 87.56 173 ARG A N 1
ATOM 1306 C CA . ARG A 1 173 ? -2.971 3.195 23.957 1.00 87.56 173 ARG A CA 1
ATOM 1307 C C . ARG A 1 173 ? -3.270 3.052 22.475 1.00 87.56 173 ARG A C 1
ATOM 1309 O O . ARG A 1 173 ? -4.373 2.659 22.083 1.00 87.56 173 ARG A O 1
ATOM 1316 N N . THR A 1 174 ? -2.252 3.313 21.672 1.00 92.06 174 THR A N 1
ATOM 1317 C CA . THR A 1 174 ? -2.172 2.929 20.265 1.00 92.06 174 THR A CA 1
ATOM 1318 C C . THR A 1 174 ? -1.354 1.650 20.127 1.00 92.06 174 THR A C 1
ATOM 1320 O O . THR A 1 174 ? -0.629 1.245 21.037 1.00 92.06 174 THR A O 1
ATOM 1323 N N . ARG A 1 175 ? -1.528 0.966 19.002 1.00 91.75 175 ARG A N 1
ATOM 1324 C CA . ARG A 1 175 ? -0.730 -0.188 18.602 1.00 91.75 175 ARG A CA 1
ATOM 1325 C C . ARG A 1 175 ? -0.394 -0.047 17.131 1.00 91.75 175 ARG A C 1
ATOM 1327 O O . ARG A 1 175 ? -1.276 0.287 16.339 1.00 91.75 175 ARG A O 1
ATOM 1334 N N . GLU A 1 176 ? 0.845 -0.370 16.795 1.00 95.44 176 GLU A N 1
ATOM 1335 C CA . GLU A 1 176 ? 1.280 -0.524 15.415 1.00 95.44 176 GLU A CA 1
ATOM 1336 C C . GLU A 1 176 ? 1.053 -1.964 14.937 1.00 95.44 176 GLU A C 1
ATOM 1338 O O . GLU A 1 176 ? 1.204 -2.935 15.691 1.00 95.44 176 GLU A O 1
ATOM 1343 N N . LEU A 1 177 ? 0.617 -2.095 13.690 1.00 94.69 177 LEU A N 1
ATOM 1344 C CA . LEU A 1 177 ? 0.427 -3.357 12.990 1.00 94.69 177 LEU A CA 1
ATOM 1345 C C . LEU A 1 177 ? 1.088 -3.259 11.621 1.00 94.69 177 LEU A C 1
ATOM 1347 O O . LEU A 1 177 ? 0.974 -2.241 10.944 1.00 94.69 177 LEU A O 1
ATOM 1351 N N . ILE A 1 178 ? 1.740 -4.341 11.217 1.00 95.12 178 ILE A N 1
ATOM 1352 C CA . ILE A 1 178 ? 2.375 -4.470 9.910 1.00 95.12 178 ILE A CA 1
ATOM 1353 C C . ILE A 1 178 ? 1.467 -5.332 9.034 1.00 95.12 178 ILE A C 1
ATOM 1355 O O . ILE A 1 178 ? 1.014 -6.398 9.458 1.00 95.12 178 ILE A O 1
ATOM 1359 N N . MET A 1 179 ? 1.170 -4.850 7.831 1.00 94.44 179 MET A N 1
ATOM 1360 C CA . MET A 1 179 ? 0.459 -5.584 6.792 1.00 94.44 179 MET A CA 1
ATOM 1361 C C . MET A 1 179 ? 1.359 -5.703 5.570 1.00 94.44 179 MET A C 1
ATOM 1363 O O . MET A 1 179 ? 1.650 -4.699 4.924 1.00 94.44 179 MET A O 1
ATOM 1367 N N . ASP A 1 180 ? 1.735 -6.932 5.248 1.00 94.44 180 ASP A N 1
ATOM 1368 C CA . ASP A 1 180 ? 2.548 -7.242 4.079 1.00 94.44 180 ASP A CA 1
ATOM 1369 C C . ASP A 1 180 ? 1.656 -7.804 2.962 1.00 94.44 180 ASP A C 1
ATOM 1371 O O . ASP A 1 180 ? 0.737 -8.601 3.207 1.00 94.44 180 ASP A O 1
ATOM 1375 N N . PHE A 1 181 ? 1.903 -7.341 1.737 1.00 93.38 181 PHE A N 1
ATOM 1376 C CA . PHE A 1 181 ? 1.235 -7.806 0.526 1.00 93.38 181 PHE A CA 1
ATOM 1377 C C . PHE A 1 181 ? 2.285 -8.167 -0.519 1.00 93.38 181 PHE A C 1
ATOM 1379 O O . PHE A 1 181 ? 3.019 -7.292 -0.977 1.00 93.38 181 PHE A O 1
ATOM 1386 N N . ASP A 1 182 ? 2.323 -9.436 -0.913 1.00 92.88 182 ASP A N 1
ATOM 1387 C CA . ASP A 1 182 ? 3.230 -9.901 -1.957 1.00 92.88 182 ASP A CA 1
ATOM 1388 C C . ASP A 1 182 ? 2.762 -9.423 -3.331 1.00 92.88 182 ASP A C 1
ATOM 1390 O O . ASP A 1 182 ? 1.571 -9.440 -3.671 1.00 92.88 182 ASP A O 1
ATOM 1394 N N . ILE A 1 183 ? 3.720 -8.987 -4.136 1.00 93.56 183 ILE A N 1
ATOM 1395 C CA . ILE A 1 183 ? 3.498 -8.403 -5.448 1.00 93.56 183 ILE A CA 1
ATOM 1396 C C . ILE A 1 183 ? 4.531 -8.969 -6.415 1.00 93.56 183 ILE A C 1
ATOM 1398 O O . ILE A 1 183 ? 5.731 -8.862 -6.186 1.00 93.56 183 ILE A O 1
ATOM 1402 N N . ASN A 1 184 ? 4.063 -9.499 -7.541 1.00 93.25 184 ASN A N 1
ATOM 1403 C CA . ASN A 1 184 ? 4.929 -9.841 -8.660 1.00 93.25 184 ASN A CA 1
ATOM 1404 C C . ASN A 1 184 ? 5.154 -8.589 -9.509 1.00 93.25 184 ASN A C 1
ATOM 1406 O O . ASN A 1 184 ? 4.202 -8.005 -10.042 1.00 93.25 184 ASN A O 1
ATOM 1410 N N . LEU A 1 185 ? 6.411 -8.188 -9.643 1.00 94.00 185 LEU A N 1
ATOM 1411 C CA . LEU A 1 185 ? 6.828 -7.020 -10.404 1.00 94.00 185 LEU A CA 1
ATOM 1412 C C . LEU A 1 185 ? 7.526 -7.462 -11.679 1.00 94.00 185 LEU A C 1
ATOM 1414 O O . LEU A 1 185 ? 8.391 -8.332 -11.649 1.00 94.00 185 LEU A O 1
ATOM 1418 N N . THR A 1 186 ? 7.198 -6.810 -12.789 1.00 94.50 186 THR A N 1
ATOM 1419 C CA . THR A 1 186 ? 8.006 -6.869 -14.010 1.00 94.50 186 THR A CA 1
ATOM 1420 C C . THR A 1 186 ? 8.716 -5.539 -14.164 1.00 94.50 186 THR A C 1
ATOM 1422 O O . THR A 1 186 ? 8.095 -4.479 -14.055 1.00 94.50 186 THR A O 1
ATOM 1425 N N . MET A 1 187 ? 10.023 -5.592 -14.386 1.00 95.38 187 MET A N 1
ATOM 1426 C CA . MET A 1 187 ? 10.909 -4.437 -14.296 1.00 95.38 187 MET A CA 1
ATOM 1427 C C . MET A 1 187 ? 11.909 -4.413 -15.452 1.00 95.38 187 MET A C 1
ATOM 1429 O O . MET A 1 187 ? 12.202 -5.445 -16.057 1.00 95.38 187 MET A O 1
ATOM 1433 N N . ALA A 1 188 ? 12.451 -3.230 -15.731 1.00 95.88 188 ALA A N 1
ATOM 1434 C CA . ALA A 1 188 ? 13.597 -3.031 -16.616 1.00 95.88 188 ALA A CA 1
ATOM 1435 C C . ALA A 1 188 ? 14.718 -2.334 -15.843 1.00 95.88 188 ALA A C 1
ATOM 1437 O O . ALA A 1 188 ? 14.439 -1.434 -15.050 1.00 95.88 188 ALA A O 1
ATOM 1438 N N . THR A 1 189 ? 15.966 -2.725 -16.098 1.00 96.81 189 THR A N 1
ATOM 1439 C CA . THR A 1 189 ? 17.156 -2.160 -15.445 1.00 96.81 189 THR A CA 1
ATOM 1440 C C . THR A 1 189 ? 18.160 -1.693 -16.488 1.00 96.81 189 THR A C 1
ATOM 1442 O O . THR A 1 189 ? 18.411 -2.399 -17.470 1.00 96.81 189 THR A O 1
ATOM 1445 N N . GLY A 1 190 ? 18.722 -0.499 -16.291 1.00 94.94 190 GLY A N 1
ATOM 1446 C CA . GLY A 1 190 ? 19.743 0.061 -17.181 1.00 94.94 190 GLY A CA 1
ATOM 1447 C C . GLY A 1 190 ? 19.285 0.253 -18.624 1.00 94.94 190 GLY A C 1
ATOM 1448 O O . GLY A 1 190 ? 20.095 0.197 -19.546 1.00 94.94 190 GLY A O 1
ATOM 1449 N N . GLN A 1 191 ? 17.980 0.425 -18.839 1.00 92.88 191 GLN A N 1
ATOM 1450 C CA . GLN A 1 191 ? 17.411 0.728 -20.147 1.00 92.88 191 GLN A CA 1
ATOM 1451 C C . GLN A 1 191 ? 17.107 2.213 -20.234 1.00 92.88 191 GLN A C 1
ATOM 1453 O O . GLN A 1 191 ? 16.729 2.816 -19.243 1.00 92.88 191 GLN A O 1
ATOM 1458 N N . SER A 1 192 ? 17.182 2.808 -21.424 1.00 87.94 192 SER A N 1
ATOM 1459 C CA . SER A 1 192 ? 16.798 4.215 -21.584 1.00 87.94 192 SER A CA 1
ATOM 1460 C C . SER A 1 192 ? 15.357 4.458 -21.079 1.00 87.94 192 SER A C 1
ATOM 1462 O O . SER A 1 192 ? 14.464 3.667 -21.421 1.00 87.94 192 SER A O 1
ATOM 1464 N N . PRO A 1 193 ? 15.104 5.512 -20.269 1.00 87.44 193 PRO A N 1
ATOM 1465 C CA . PRO A 1 193 ? 16.014 6.609 -19.916 1.00 87.44 193 PRO A CA 1
ATOM 1466 C C . PRO A 1 193 ? 16.847 6.408 -18.632 1.00 87.44 193 PRO A C 1
ATOM 1468 O O . PRO A 1 193 ? 17.547 7.335 -18.231 1.00 87.44 193 PRO A O 1
ATOM 1471 N N . GLU A 1 194 ? 16.789 5.251 -17.974 1.00 90.94 194 GLU A N 1
ATOM 1472 C CA . GLU A 1 194 ? 17.572 4.961 -16.770 1.00 90.94 194 GLU A CA 1
ATOM 1473 C C . GLU A 1 194 ? 19.058 4.696 -17.062 1.00 90.94 194 GLU A C 1
ATOM 1475 O O . GLU A 1 194 ? 19.451 4.289 -18.157 1.00 90.94 194 GLU A O 1
ATOM 1480 N N . SER A 1 195 ? 19.895 4.916 -16.045 1.00 93.50 195 SER A N 1
ATOM 1481 C CA . SER A 1 195 ? 21.315 4.541 -16.071 1.00 93.50 195 SER A CA 1
ATOM 1482 C C . SER A 1 195 ? 21.516 3.085 -15.635 1.00 93.50 195 SER A C 1
ATOM 1484 O O . SER A 1 195 ? 20.640 2.493 -15.008 1.00 93.50 195 SER A O 1
ATOM 1486 N N . SER A 1 196 ? 22.685 2.510 -15.931 1.00 95.12 196 SER A N 1
ATOM 1487 C CA . SER A 1 196 ? 23.042 1.142 -15.517 1.00 95.12 196 SER A CA 1
ATOM 1488 C C . SER A 1 196 ? 22.806 0.913 -14.016 1.00 95.12 196 SER A C 1
ATOM 1490 O O . SER A 1 196 ? 23.146 1.763 -13.190 1.00 95.12 196 SER A O 1
ATOM 1492 N N . GLY A 1 197 ? 22.180 -0.212 -13.667 1.00 92.38 197 GLY A N 1
ATOM 1493 C CA . GLY A 1 197 ? 21.81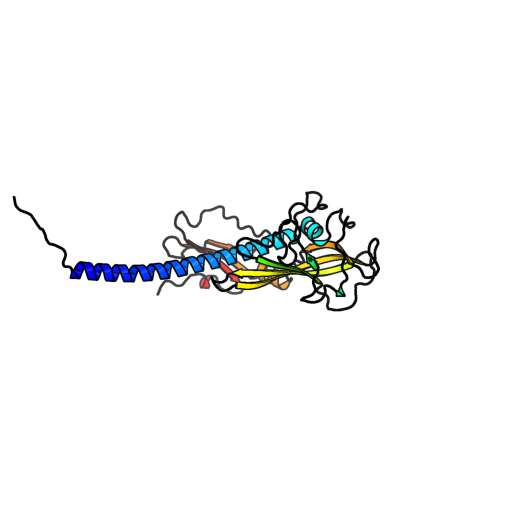3 -0.576 -12.293 1.00 92.38 197 GLY A CA 1
ATOM 1494 C C . GLY A 1 197 ? 20.575 0.129 -11.709 1.00 92.38 197 GLY A C 1
ATOM 1495 O O . GLY A 1 197 ? 20.073 -0.307 -10.668 1.00 92.38 197 GLY A O 1
ATOM 1496 N N . GLN A 1 198 ? 20.037 1.168 -12.359 1.00 95.88 198 GLN A N 1
ATOM 1497 C CA . GLN A 1 198 ? 18.747 1.759 -11.988 1.00 95.88 198 GLN A CA 1
ATOM 1498 C C . GLN A 1 198 ? 17.603 0.968 -12.608 1.00 95.88 198 GLN A C 1
ATOM 1500 O O . GLN A 1 198 ? 17.649 0.589 -13.777 1.00 95.88 198 GLN A O 1
ATOM 1505 N N . THR A 1 199 ? 16.568 0.736 -11.812 1.00 95.56 199 THR A N 1
ATOM 1506 C CA . THR A 1 199 ? 15.444 -0.134 -12.147 1.00 95.56 199 THR A CA 1
ATOM 1507 C C . THR A 1 199 ? 14.151 0.656 -12.149 1.00 95.56 199 THR A C 1
ATOM 1509 O O . THR A 1 199 ? 13.892 1.417 -11.220 1.00 95.56 199 THR A O 1
ATOM 1512 N N . ARG A 1 200 ? 13.325 0.451 -13.176 1.00 95.06 200 ARG A N 1
ATOM 1513 C CA . ARG A 1 200 ? 11.951 0.956 -13.245 1.00 95.06 200 ARG A CA 1
ATOM 1514 C C . ARG A 1 200 ? 10.947 -0.186 -13.214 1.00 95.06 200 ARG A C 1
ATOM 1516 O O . ARG A 1 200 ? 11.174 -1.254 -13.786 1.00 95.06 200 ARG A O 1
ATOM 1523 N N . ILE A 1 201 ? 9.795 0.073 -12.609 1.00 94.38 201 ILE A N 1
ATOM 1524 C CA . ILE A 1 201 ? 8.657 -0.851 -12.624 1.00 94.38 201 ILE A CA 1
ATOM 1525 C C . ILE A 1 201 ? 7.892 -0.669 -13.938 1.00 94.38 201 ILE A C 1
ATOM 1527 O O . ILE A 1 201 ? 7.558 0.451 -14.315 1.00 94.38 201 ILE A O 1
ATOM 1531 N N . LEU A 1 202 ? 7.608 -1.768 -14.636 1.00 92.31 202 LEU A N 1
ATOM 1532 C CA . LEU A 1 202 ? 6.821 -1.781 -15.876 1.00 92.31 202 LEU A CA 1
ATOM 1533 C C . LEU A 1 202 ? 5.375 -2.202 -15.616 1.00 92.31 202 LEU A C 1
ATOM 1535 O O . LEU A 1 202 ? 4.441 -1.607 -16.160 1.00 92.31 202 LEU A O 1
ATOM 1539 N N . SER A 1 203 ? 5.200 -3.225 -14.779 1.00 91.06 203 SER A N 1
ATOM 1540 C CA . SER A 1 203 ? 3.903 -3.765 -14.380 1.00 91.06 203 SER A CA 1
ATOM 1541 C C . SER A 1 203 ? 3.960 -4.404 -13.001 1.00 91.06 203 SER A C 1
ATOM 1543 O O . SER A 1 203 ? 5.021 -4.765 -12.494 1.00 91.06 203 SER A O 1
ATOM 1545 N N . CYS A 1 204 ? 2.779 -4.543 -12.413 1.00 91.44 204 CYS A N 1
ATOM 1546 C CA . CYS A 1 204 ? 2.553 -5.207 -11.146 1.00 91.44 204 CYS A CA 1
ATOM 1547 C C . CYS A 1 204 ? 1.349 -6.136 -11.282 1.00 91.44 204 CYS A C 1
ATOM 1549 O O . CYS A 1 204 ? 0.348 -5.772 -11.903 1.00 91.44 204 CYS A O 1
ATOM 1551 N N . THR A 1 205 ? 1.429 -7.295 -10.642 1.00 89.25 205 THR A N 1
ATOM 1552 C CA . THR A 1 205 ? 0.269 -8.139 -10.354 1.00 89.25 205 THR A CA 1
ATOM 1553 C C . THR A 1 205 ? 0.331 -8.574 -8.899 1.00 89.25 205 THR A C 1
ATOM 1555 O O . THR A 1 205 ? 1.424 -8.801 -8.373 1.00 89.25 205 THR A O 1
ATOM 1558 N N . SER A 1 206 ? -0.813 -8.673 -8.218 1.00 84.56 206 SER A N 1
ATOM 1559 C CA . SER A 1 206 ? -0.803 -9.200 -6.857 1.00 84.56 206 SER A CA 1
ATOM 1560 C C . SER A 1 206 ? -0.236 -10.617 -6.875 1.00 84.56 206 SER A C 1
ATOM 1562 O O . SER A 1 206 ? -0.674 -11.490 -7.630 1.00 84.56 206 SER A O 1
ATOM 1564 N N . GLY A 1 207 ? 0.772 -10.838 -6.038 1.00 64.69 207 GLY A N 1
ATOM 1565 C CA . GLY A 1 207 ? 1.324 -12.151 -5.784 1.00 64.69 207 GLY A CA 1
ATOM 1566 C C . GLY A 1 207 ? 0.346 -12.903 -4.907 1.00 64.69 207 GLY A C 1
ATOM 1567 O O . GLY A 1 207 ? 0.631 -13.160 -3.745 1.00 64.69 207 GLY A O 1
ATOM 1568 N N . ILE A 1 208 ? -0.830 -13.267 -5.427 1.00 56.59 208 ILE A N 1
ATOM 1569 C CA . ILE A 1 208 ? -1.642 -14.281 -4.764 1.00 56.59 208 ILE A CA 1
ATOM 1570 C C . ILE A 1 208 ? -0.975 -15.645 -4.997 1.00 56.59 208 ILE A C 1
ATOM 1572 O O . ILE A 1 208 ? -1.550 -16.554 -5.597 1.00 56.59 208 ILE A O 1
ATOM 1576 N N . ASN A 1 209 ? 0.234 -15.814 -4.463 1.00 46.28 209 ASN A N 1
ATOM 1577 C CA . ASN A 1 209 ? 0.677 -17.112 -4.001 1.00 46.28 209 ASN A CA 1
ATOM 1578 C C . ASN A 1 209 ? -0.135 -17.394 -2.737 1.00 46.28 209 ASN A C 1
ATOM 1580 O O . ASN A 1 209 ? 0.361 -17.331 -1.616 1.00 46.28 209 ASN A O 1
ATOM 1584 N N . ILE A 1 210 ? -1.426 -17.715 -2.914 1.00 48.97 210 ILE A N 1
ATOM 1585 C CA . ILE A 1 210 ? -2.013 -18.685 -1.997 1.00 48.97 210 ILE A CA 1
ATOM 1586 C C . ILE A 1 210 ? -1.117 -19.885 -2.217 1.00 48.97 210 ILE A C 1
ATOM 1588 O O . ILE A 1 210 ? -1.200 -20.500 -3.287 1.00 48.97 210 ILE A O 1
ATOM 1592 N N . ASP A 1 211 ? -0.197 -20.099 -1.278 1.00 43.34 211 ASP A N 1
ATOM 1593 C CA . ASP A 1 211 ? 0.613 -21.296 -1.222 1.00 43.34 211 ASP A CA 1
ATOM 1594 C C . ASP A 1 211 ? -0.322 -22.439 -1.601 1.00 43.34 211 ASP A C 1
ATOM 1596 O O . ASP A 1 211 ? -1.436 -22.528 -1.072 1.00 43.34 211 ASP A O 1
ATOM 1600 N N . SER A 1 212 ? 0.025 -23.210 -2.627 1.00 52.19 212 SER A N 1
ATOM 1601 C CA . SER A 1 212 ? -0.880 -24.239 -3.150 1.00 52.19 212 SER A CA 1
ATOM 1602 C C . SER A 1 212 ? -1.380 -25.160 -2.026 1.00 52.19 212 SER A C 1
ATOM 1604 O O . SER A 1 212 ? -2.515 -25.627 -2.073 1.00 52.19 212 SER A O 1
ATOM 1606 N N . ALA A 1 213 ? -0.584 -25.299 -0.957 1.00 48.06 213 ALA A N 1
ATOM 1607 C CA . ALA A 1 213 ? -0.949 -25.910 0.312 1.00 48.06 213 ALA A CA 1
ATOM 1608 C C . ALA A 1 213 ? -2.085 -25.181 1.055 1.00 48.06 213 ALA A C 1
ATOM 1610 O O . ALA A 1 213 ? -3.051 -25.827 1.429 1.00 48.06 213 ALA A O 1
ATOM 1611 N N . ILE A 1 214 ? -2.031 -23.856 1.230 1.00 50.34 214 ILE A N 1
ATOM 1612 C CA . ILE A 1 214 ? -3.095 -23.060 1.872 1.00 50.34 214 ILE A CA 1
ATOM 1613 C C . ILE A 1 214 ? -4.350 -23.002 0.993 1.00 50.34 214 ILE A C 1
ATOM 1615 O O . ILE A 1 214 ? -5.457 -23.031 1.521 1.00 50.34 214 ILE A O 1
ATOM 1619 N N . ARG A 1 215 ? -4.208 -22.958 -0.339 1.00 46.12 215 ARG A N 1
ATOM 1620 C CA . ARG A 1 215 ? -5.360 -22.991 -1.255 1.00 46.12 215 ARG A CA 1
ATOM 1621 C C . ARG A 1 215 ? -6.069 -24.335 -1.163 1.00 46.12 215 ARG A C 1
ATOM 1623 O O . ARG A 1 215 ? -7.275 -24.356 -0.966 1.00 46.12 215 ARG A O 1
ATOM 1630 N N . ASN A 1 216 ? -5.314 -25.432 -1.194 1.00 49.69 216 ASN A N 1
ATOM 1631 C CA . ASN A 1 216 ? -5.850 -26.770 -0.967 1.00 49.69 216 ASN A CA 1
ATOM 1632 C C . ASN A 1 216 ? -6.399 -26.945 0.456 1.00 49.69 216 ASN A C 1
ATOM 1634 O O . ASN A 1 216 ? -7.426 -27.584 0.614 1.00 49.69 216 ASN A O 1
ATOM 1638 N N . TYR A 1 217 ? -5.777 -26.364 1.482 1.00 51.78 217 TYR A N 1
ATOM 1639 C CA . TYR A 1 217 ? -6.253 -26.467 2.865 1.00 51.78 217 TYR A CA 1
ATOM 1640 C C . TYR A 1 217 ? -7.570 -25.704 3.071 1.00 51.78 217 TYR A C 1
ATOM 1642 O O . TYR A 1 217 ? -8.532 -26.243 3.607 1.00 51.78 217 TYR A O 1
ATOM 1650 N N . LEU A 1 218 ? -7.661 -24.466 2.574 1.00 52.84 218 LEU A N 1
ATOM 1651 C CA . LEU A 1 218 ? -8.880 -23.659 2.670 1.00 52.84 218 LEU A CA 1
ATOM 1652 C C . LEU A 1 218 ? -10.004 -24.169 1.756 1.00 52.84 218 LEU A C 1
ATOM 1654 O O . LEU A 1 218 ? -11.161 -24.072 2.148 1.00 52.84 218 LEU A O 1
ATOM 1658 N N . GLN A 1 219 ? -9.689 -24.714 0.575 1.00 54.31 219 GLN A N 1
ATOM 1659 C CA . GLN A 1 219 ? -10.698 -25.245 -0.354 1.00 54.31 219 GLN A CA 1
ATOM 1660 C C . GLN A 1 219 ? -11.157 -26.668 -0.012 1.00 54.31 219 GLN A C 1
ATOM 1662 O O . GLN A 1 219 ? -12.301 -27.004 -0.307 1.00 54.31 219 GLN A O 1
ATOM 1667 N N . ASN A 1 220 ? -10.307 -27.497 0.607 1.00 55.19 220 ASN A N 1
ATOM 1668 C CA . ASN A 1 220 ? -10.646 -28.898 0.884 1.00 55.19 220 ASN A CA 1
ATOM 1669 C C . ASN A 1 220 ? -11.013 -29.175 2.348 1.00 55.19 220 ASN A C 1
ATOM 1671 O O . ASN A 1 220 ? -11.665 -30.186 2.603 1.00 55.19 220 ASN A O 1
ATOM 1675 N N . GLU A 1 221 ? -10.632 -28.319 3.306 1.00 64.31 221 GLU A N 1
ATOM 1676 C CA . GLU A 1 221 ? -10.809 -28.621 4.736 1.00 64.31 221 GLU A CA 1
ATOM 1677 C C . GLU A 1 221 ? -11.534 -27.539 5.541 1.00 64.31 221 GLU A C 1
ATOM 1679 O O . GLU A 1 221 ? -11.882 -27.802 6.689 1.00 64.31 221 GLU A O 1
ATOM 1684 N N . CYS A 1 222 ? -11.806 -26.354 4.982 1.00 59.94 222 CYS A N 1
ATOM 1685 C CA . CYS A 1 222 ? -12.493 -25.281 5.701 1.00 59.94 222 CYS A CA 1
ATOM 1686 C C . CYS A 1 222 ? -13.879 -24.967 5.127 1.00 59.94 222 CYS A C 1
ATOM 1688 O O . CYS A 1 222 ? -14.033 -24.717 3.935 1.00 59.94 222 CYS A O 1
ATOM 1690 N N . LYS A 1 223 ? -14.877 -24.896 6.011 1.00 71.00 223 LYS A N 1
ATOM 1691 C CA . LYS A 1 223 ? -16.255 -24.496 5.710 1.00 71.00 223 LYS A CA 1
ATOM 1692 C C . LYS A 1 223 ? -16.652 -23.278 6.527 1.00 71.00 223 LYS A C 1
ATOM 1694 O O . LYS A 1 223 ? -16.285 -23.153 7.698 1.00 71.00 223 LYS A O 1
ATOM 1699 N N . VAL A 1 224 ? -17.439 -22.389 5.934 1.00 71.44 224 VAL A N 1
ATOM 1700 C CA . VAL A 1 224 ? -18.148 -21.348 6.681 1.00 71.44 224 VAL A CA 1
ATOM 1701 C C . VAL A 1 224 ? -19.539 -21.869 6.979 1.00 71.44 224 VAL A C 1
ATOM 1703 O O . VAL A 1 224 ? -20.327 -22.112 6.072 1.00 71.44 224 VAL A O 1
ATOM 1706 N N . CYS A 1 225 ? -19.828 -22.046 8.261 1.00 71.19 225 CYS A N 1
ATOM 1707 C CA . CYS A 1 225 ? -21.137 -22.437 8.745 1.00 71.19 225 CYS A CA 1
ATOM 1708 C C . CYS A 1 225 ? -21.883 -21.210 9.259 1.00 71.19 225 CYS A C 1
ATOM 1710 O O . CYS A 1 225 ? -21.354 -20.432 10.062 1.00 71.19 225 CYS A O 1
ATOM 1712 N N . ILE A 1 226 ? -23.126 -21.067 8.818 1.00 71.38 226 ILE A N 1
ATOM 1713 C CA . ILE A 1 226 ? -24.044 -20.027 9.264 1.00 71.38 226 ILE A CA 1
ATOM 1714 C C . ILE A 1 226 ? -25.181 -20.702 10.031 1.00 71.38 226 ILE A C 1
ATOM 1716 O O . ILE A 1 226 ? -25.779 -21.669 9.556 1.00 71.38 226 ILE A O 1
ATOM 1720 N N . ALA A 1 227 ? -25.474 -20.201 11.228 1.00 70.88 227 ALA A N 1
ATOM 1721 C CA . ALA A 1 227 ? -26.574 -20.674 12.059 1.00 70.88 227 ALA A CA 1
ATOM 1722 C C . ALA A 1 227 ? -27.493 -19.512 12.444 1.00 70.88 227 ALA A C 1
ATOM 1724 O O . ALA A 1 227 ? -27.022 -18.404 12.718 1.00 70.88 227 ALA A O 1
ATOM 1725 N N . CYS A 1 228 ? -28.793 -19.797 12.495 1.00 69.50 228 CYS A N 1
ATOM 1726 C CA . CYS A 1 228 ? -29.823 -18.884 12.977 1.00 69.50 228 CYS A CA 1
ATOM 1727 C C . CYS A 1 228 ? -30.384 -19.414 14.301 1.00 69.50 228 CYS A C 1
ATOM 1729 O O . CYS A 1 228 ? -30.582 -20.621 14.472 1.00 69.50 228 CYS A O 1
ATOM 1731 N N . SER A 1 229 ? -30.614 -18.511 15.251 1.00 67.88 229 SER A N 1
ATOM 1732 C CA . SER A 1 229 ? -31.339 -18.807 16.483 1.00 67.88 229 SER A CA 1
ATOM 1733 C C . SER A 1 229 ? -32.611 -17.986 16.536 1.00 67.88 229 SER A C 1
ATOM 1735 O O . SER A 1 229 ? -32.551 -16.775 16.760 1.00 67.88 229 SER A O 1
ATOM 1737 N N . ASP A 1 230 ? -33.729 -18.686 16.412 1.00 62.81 230 ASP A N 1
ATOM 1738 C CA . ASP A 1 230 ? -35.049 -18.176 16.733 1.00 62.81 230 ASP A CA 1
ATOM 1739 C C . ASP A 1 230 ? -35.306 -18.604 18.189 1.00 62.81 230 ASP A C 1
ATOM 1741 O O . ASP A 1 230 ? -35.106 -19.762 18.569 1.00 62.81 230 ASP A O 1
ATOM 1745 N N . ASP A 1 231 ? -35.622 -17.648 19.059 1.00 63.41 231 ASP A N 1
ATOM 1746 C CA . ASP A 1 231 ? -36.012 -17.893 20.458 1.00 63.41 231 ASP A CA 1
ATOM 1747 C C . ASP A 1 231 ? -34.888 -18.323 21.428 1.00 63.41 231 ASP A C 1
ATOM 1749 O O . ASP A 1 231 ? -35.139 -18.857 22.510 1.00 63.41 231 ASP A O 1
ATOM 1753 N N . GLY A 1 232 ? -33.622 -18.054 21.088 1.00 59.47 232 GLY A N 1
ATOM 1754 C CA . GLY A 1 232 ? -32.471 -18.301 21.972 1.00 59.47 232 GLY A CA 1
ATOM 1755 C C . GLY A 1 232 ? -31.982 -19.753 21.996 1.00 59.47 232 GLY A C 1
ATOM 1756 O O . GLY A 1 232 ? -31.032 -20.069 22.716 1.00 59.47 232 GLY A O 1
ATOM 1757 N N . SER A 1 233 ? -32.589 -20.616 21.182 1.00 61.38 233 SER A N 1
ATOM 1758 C CA . SER A 1 233 ? -32.109 -21.968 20.900 1.00 61.38 233 SER A CA 1
ATOM 1759 C C . SER A 1 233 ? -31.488 -22.028 19.500 1.00 61.38 233 SER A C 1
ATOM 1761 O O . SER A 1 233 ? -32.035 -21.484 18.541 1.00 61.38 233 SER A O 1
ATOM 1763 N N . TRP A 1 234 ? -30.297 -22.619 19.380 1.00 61.44 234 TRP A N 1
ATOM 1764 C CA . TRP A 1 234 ? -29.567 -22.755 18.112 1.00 61.44 234 TRP A CA 1
ATOM 1765 C C . TRP A 1 234 ? -30.011 -24.036 17.409 1.00 61.44 234 TRP A C 1
ATOM 1767 O O . TRP A 1 234 ? -29.277 -25.020 17.375 1.00 61.44 234 TRP A O 1
ATOM 1777 N N . ASN A 1 235 ? -31.251 -24.058 16.926 1.00 53.97 235 ASN A N 1
ATOM 1778 C CA . ASN A 1 235 ? -31.851 -25.299 16.432 1.00 53.97 235 ASN A CA 1
ATOM 1779 C C . ASN A 1 235 ? -31.589 -25.551 14.945 1.00 53.97 235 ASN A C 1
ATOM 1781 O O . ASN A 1 235 ? -31.707 -26.689 14.504 1.00 53.97 235 ASN A O 1
ATOM 1785 N N . ASN A 1 236 ? -31.182 -24.527 14.189 1.00 54.22 236 ASN A N 1
ATOM 1786 C CA . ASN A 1 236 ? -31.007 -24.625 12.747 1.00 54.22 236 ASN A CA 1
ATOM 1787 C C . ASN A 1 236 ? -29.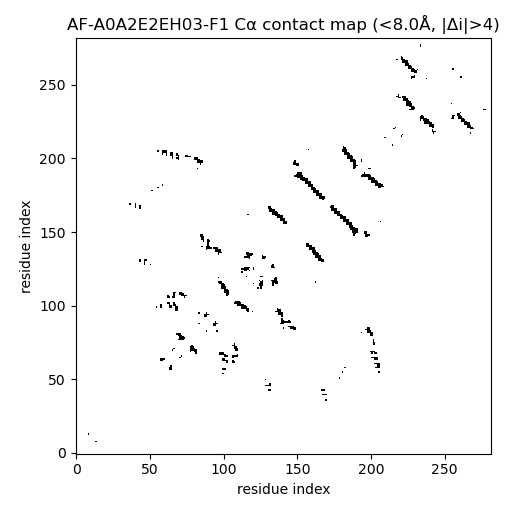622 -24.103 12.351 1.00 54.22 236 ASN A C 1
ATOM 1789 O O . ASN A 1 236 ? -29.400 -22.904 12.170 1.00 54.22 236 ASN A O 1
ATOM 1793 N N . MET A 1 237 ? -28.666 -25.022 12.213 1.00 53.28 237 MET A N 1
ATOM 1794 C CA . MET A 1 237 ? -27.501 -24.762 11.375 1.00 53.28 237 MET A CA 1
ATOM 1795 C C . MET A 1 237 ? -28.009 -24.724 9.939 1.00 53.28 237 MET A C 1
ATOM 1797 O O . MET A 1 237 ? -28.509 -25.723 9.429 1.00 53.28 237 MET A O 1
ATOM 1801 N N . VAL A 1 238 ? -27.967 -23.538 9.344 1.00 58.78 238 VAL A N 1
ATOM 1802 C CA . VAL A 1 238 ? -28.694 -23.245 8.115 1.00 58.78 238 VAL A CA 1
ATOM 1803 C C . VAL A 1 238 ? -27.928 -23.842 6.943 1.00 58.78 238 VAL A C 1
ATOM 1805 O O . VAL A 1 238 ? -28.478 -24.659 6.212 1.00 58.78 238 VAL A O 1
ATOM 1808 N N . ILE A 1 239 ? -26.644 -23.505 6.798 1.00 64.81 239 ILE A N 1
ATOM 1809 C CA . ILE A 1 239 ? -25.794 -23.939 5.679 1.00 64.81 239 ILE A CA 1
ATOM 1810 C C . ILE A 1 239 ? -24.330 -23.970 6.153 1.00 64.81 239 ILE A C 1
ATOM 1812 O O . ILE A 1 239 ? -23.900 -23.070 6.877 1.00 64.81 239 ILE A O 1
ATOM 1816 N N . CYS A 1 240 ? -23.559 -24.978 5.731 1.00 63.84 240 CYS A N 1
ATOM 1817 C CA . CYS A 1 240 ? -22.096 -24.911 5.727 1.00 63.84 240 CYS A CA 1
ATOM 1818 C C . CYS A 1 240 ? -21.612 -25.082 4.295 1.00 63.84 240 CYS A C 1
ATOM 1820 O O . CYS A 1 240 ? -21.862 -26.135 3.707 1.00 63.84 240 CYS A O 1
ATOM 1822 N N . ASP A 1 241 ? -20.907 -24.086 3.772 1.00 63.34 241 ASP A N 1
ATOM 1823 C CA . ASP A 1 241 ? -20.359 -24.145 2.420 1.00 63.34 241 ASP A CA 1
ATOM 1824 C C . ASP A 1 241 ? -18.841 -23.975 2.418 1.00 63.34 241 ASP A C 1
ATOM 1826 O O . ASP A 1 241 ? -18.249 -23.438 3.364 1.00 63.34 241 ASP A O 1
ATOM 1830 N N . ASN A 1 242 ? -18.215 -24.482 1.363 1.00 62.03 242 ASN A N 1
ATOM 1831 C CA . ASN A 1 242 ? -16.808 -24.244 1.095 1.00 62.03 242 ASN A CA 1
ATOM 1832 C C . ASN A 1 242 ? -16.623 -22.793 0.629 1.00 62.03 242 ASN A C 1
ATOM 1834 O O . ASN A 1 242 ? -17.545 -22.177 0.112 1.00 62.03 242 ASN A O 1
ATOM 1838 N N . PHE A 1 243 ? -15.416 -22.248 0.779 1.00 58.28 243 PHE A N 1
ATOM 1839 C CA . PHE A 1 243 ? -15.072 -21.000 0.099 1.00 58.28 243 PHE A CA 1
ATOM 1840 C C . PHE A 1 243 ? -14.977 -21.258 -1.412 1.00 58.28 243 PHE A C 1
ATOM 1842 O O . PHE A 1 243 ? -13.969 -21.769 -1.905 1.00 58.28 243 PHE A O 1
ATOM 1849 N N . ASP A 1 244 ? -16.024 -20.923 -2.149 1.00 49.72 244 ASP A N 1
ATOM 1850 C CA . ASP A 1 244 ? -16.044 -20.864 -3.602 1.00 49.72 244 ASP A CA 1
ATOM 1851 C C . ASP A 1 244 ? -15.259 -19.650 -4.138 1.00 49.72 244 ASP A C 1
ATOM 1853 O O . ASP A 1 244 ? -14.959 -18.680 -3.436 1.00 49.72 244 ASP A O 1
ATOM 1857 N N . ASN A 1 245 ? -14.819 -19.756 -5.398 1.00 41.22 245 ASN A N 1
ATOM 1858 C CA . ASN A 1 245 ? -13.816 -18.875 -6.017 1.00 41.22 245 ASN A CA 1
ATOM 1859 C C . ASN A 1 245 ? -14.251 -17.408 -6.187 1.00 41.22 245 ASN A C 1
ATOM 1861 O O . ASN A 1 245 ? -13.418 -16.578 -6.554 1.00 41.22 245 ASN A O 1
ATOM 1865 N N . ASP A 1 246 ? -15.515 -17.075 -5.959 1.00 42.84 246 ASP A N 1
ATOM 1866 C CA . ASP A 1 246 ? -16.052 -15.722 -6.072 1.00 42.84 246 ASP A CA 1
ATOM 1867 C C . ASP A 1 246 ? -16.252 -15.034 -4.711 1.00 42.84 246 ASP A C 1
ATOM 1869 O O . ASP A 1 246 ? -16.304 -13.806 -4.669 1.00 42.84 246 ASP A O 1
ATOM 1873 N N . GLY A 1 247 ? -16.263 -15.765 -3.590 1.00 41.38 247 GLY A N 1
ATOM 1874 C CA . GLY A 1 247 ? -16.365 -15.181 -2.247 1.00 41.38 247 GLY A CA 1
ATOM 1875 C C . GLY A 1 247 ? -17.702 -14.486 -1.962 1.00 41.38 247 GLY A C 1
ATOM 1876 O O . GLY A 1 247 ? -17.790 -13.699 -1.014 1.00 41.38 247 GLY A O 1
ATOM 1877 N N . TRP A 1 248 ? -18.733 -14.760 -2.766 1.00 35.50 248 TRP A N 1
ATOM 1878 C CA . TRP A 1 248 ? -20.081 -14.227 -2.593 1.00 35.50 248 TRP A CA 1
ATOM 1879 C C . TRP A 1 248 ? -21.022 -15.324 -2.107 1.00 35.50 248 TRP A C 1
ATOM 1881 O O . TRP A 1 248 ? -21.361 -16.239 -2.843 1.00 35.50 248 TRP A O 1
ATOM 1891 N N . PHE A 1 249 ? -21.527 -15.180 -0.884 1.00 48.72 249 PHE A N 1
ATOM 1892 C CA . PHE A 1 249 ? -22.605 -16.028 -0.386 1.00 48.72 249 PHE A CA 1
ATOM 1893 C C . PHE A 1 249 ? -23.958 -15.381 -0.716 1.00 48.72 249 PHE A C 1
ATOM 1895 O O . PHE A 1 249 ? -24.334 -14.382 -0.097 1.00 48.72 249 PHE A O 1
ATOM 1902 N N . SER A 1 250 ? -24.700 -15.919 -1.692 1.00 41.25 250 SER A N 1
ATOM 1903 C CA . SER A 1 250 ? -26.069 -15.472 -1.982 1.00 41.25 250 SER A CA 1
ATOM 1904 C C . SER A 1 250 ? -27.091 -16.378 -1.296 1.00 41.25 250 SER A C 1
ATOM 1906 O O . SER A 1 250 ? -27.392 -17.475 -1.764 1.00 41.25 250 SER A O 1
ATOM 1908 N N . SER A 1 251 ? -27.664 -15.903 -0.196 1.00 48.56 251 SER A N 1
ATOM 1909 C CA . SER A 1 251 ? -28.820 -16.535 0.438 1.00 48.56 251 SER A CA 1
ATOM 1910 C C . SER A 1 251 ? -30.094 -15.852 -0.051 1.00 48.56 251 SER A C 1
ATOM 1912 O O . SER A 1 251 ? -30.384 -14.728 0.345 1.00 48.56 251 SER A O 1
ATOM 1914 N N . GLY A 1 252 ? -30.853 -16.514 -0.927 1.00 43.50 252 GLY A N 1
ATOM 1915 C CA . GLY A 1 252 ? -32.137 -16.007 -1.436 1.00 43.50 252 GLY A CA 1
ATOM 1916 C C . GLY A 1 252 ? -33.319 -16.165 -0.469 1.00 43.50 252 GLY A C 1
ATOM 1917 O O . GLY A 1 252 ? -34.439 -15.813 -0.829 1.00 43.50 252 GLY A O 1
ATOM 1918 N N . GLN A 1 253 ? -33.095 -16.712 0.729 1.00 54.44 253 GLN A N 1
ATOM 1919 C CA . GLN A 1 253 ? -34.117 -16.901 1.757 1.00 54.44 253 GLN A CA 1
ATOM 1920 C C . GLN A 1 253 ? -33.713 -16.197 3.053 1.00 54.44 253 GLN A C 1
ATOM 1922 O O . GLN A 1 253 ? -32.547 -16.207 3.450 1.00 54.44 253 GLN A O 1
ATOM 1927 N N . ASP A 1 254 ? -34.694 -15.573 3.699 1.00 58.53 254 ASP A N 1
ATOM 1928 C CA . ASP A 1 254 ? -34.545 -14.976 5.021 1.00 58.53 254 ASP A CA 1
ATOM 1929 C C . ASP A 1 254 ? -34.676 -16.079 6.082 1.00 58.53 254 ASP A C 1
ATOM 1931 O O . ASP A 1 254 ? -35.775 -16.471 6.470 1.00 58.53 254 ASP A O 1
ATOM 1935 N N . TYR A 1 255 ? -33.545 -16.675 6.464 1.00 60.69 255 TYR A N 1
ATOM 1936 C CA . TYR A 1 255 ? -33.518 -17.867 7.322 1.00 60.69 255 TYR A CA 1
ATOM 1937 C C . TYR A 1 255 ? -33.675 -17.576 8.819 1.00 60.69 255 TYR A C 1
ATOM 1939 O O . TYR A 1 255 ? -33.891 -18.510 9.585 1.00 60.69 255 TYR A O 1
ATOM 1947 N N . CYS A 1 256 ? -33.535 -16.318 9.239 1.00 61.97 256 CYS A N 1
ATOM 1948 C CA . CYS A 1 256 ? -33.567 -15.915 10.649 1.00 61.97 256 CYS A CA 1
ATOM 1949 C C . CYS A 1 256 ? -34.887 -15.211 11.035 1.00 61.97 256 CYS A C 1
ATOM 1951 O O . CYS A 1 256 ? -35.070 -14.851 12.197 1.00 61.97 256 CYS A O 1
ATOM 1953 N N . GLY A 1 257 ? -35.791 -14.957 10.079 1.00 63.41 257 GLY A N 1
ATOM 1954 C CA . GLY A 1 257 ? -36.984 -14.135 10.307 1.00 63.41 257 GLY A CA 1
ATOM 1955 C C . GLY A 1 257 ? -36.679 -12.768 10.949 1.00 63.41 257 GLY A C 1
ATOM 1956 O O . GLY A 1 257 ? -35.533 -12.336 11.066 1.00 63.41 257 GLY A O 1
ATOM 1957 N N . ASP A 1 258 ? -37.716 -12.080 11.429 1.00 62.22 258 ASP A N 1
ATOM 1958 C CA . ASP A 1 258 ? -37.585 -10.707 11.948 1.00 62.22 258 ASP A CA 1
ATOM 1959 C C . ASP A 1 258 ? -36.879 -10.600 13.321 1.00 62.22 258 ASP A C 1
ATOM 1961 O O . ASP A 1 258 ? -36.597 -9.491 13.783 1.00 62.22 258 ASP A O 1
ATOM 1965 N N . GLN A 1 259 ? -36.620 -11.718 14.018 1.00 58.00 259 GLN A N 1
ATOM 1966 C CA . GLN A 1 259 ? -36.076 -11.716 15.392 1.00 58.00 259 GLN A CA 1
ATOM 1967 C C . GLN A 1 259 ? -34.886 -12.659 15.634 1.00 58.00 259 GLN A C 1
ATOM 1969 O O . GLN A 1 259 ? -34.407 -12.753 16.771 1.00 58.00 259 GLN A O 1
ATOM 1974 N N . GLY A 1 260 ? -34.376 -13.329 14.601 1.00 61.44 260 GLY A N 1
ATOM 1975 C CA . GLY A 1 260 ? -33.300 -14.300 14.747 1.00 61.44 260 GLY A CA 1
ATOM 1976 C C . GLY A 1 260 ? -31.934 -13.674 15.036 1.00 61.44 260 GLY A C 1
ATOM 1977 O O . GLY A 1 260 ? -31.601 -12.568 14.603 1.00 61.44 260 GLY A O 1
ATOM 1978 N N . ARG A 1 261 ? -31.093 -14.403 15.775 1.00 59.28 261 ARG A N 1
ATOM 1979 C CA . ARG A 1 261 ? -29.662 -14.087 15.921 1.00 59.28 261 ARG A CA 1
ATOM 1980 C C . ARG A 1 261 ? -28.849 -14.897 14.920 1.00 59.28 261 ARG A C 1
ATOM 1982 O O . ARG A 1 261 ? -28.983 -16.116 14.871 1.00 59.28 261 ARG A O 1
ATOM 1989 N N . LEU A 1 262 ? -27.955 -14.228 14.195 1.00 65.19 262 LEU A N 1
ATOM 1990 C CA . LEU A 1 262 ? -27.030 -14.857 13.255 1.00 65.19 262 LEU A CA 1
ATOM 1991 C C . LEU A 1 262 ? -25.697 -15.187 13.942 1.00 65.19 262 LEU A C 1
ATOM 1993 O O . LEU A 1 262 ? -25.084 -14.314 14.561 1.00 65.19 262 LEU A O 1
ATOM 1997 N N . ALA A 1 263 ? -25.215 -16.420 13.790 1.00 59.81 263 ALA A N 1
ATOM 1998 C CA . ALA A 1 263 ? -23.831 -16.789 14.080 1.00 59.81 263 ALA A CA 1
ATOM 1999 C C . ALA A 1 263 ? -23.129 -17.265 12.812 1.00 59.81 263 ALA A C 1
ATOM 2001 O O . ALA A 1 263 ? -23.682 -18.034 12.029 1.00 59.81 263 ALA A O 1
ATOM 2002 N N . ILE A 1 264 ? -21.879 -16.833 12.652 1.00 67.06 264 ILE A N 1
ATOM 2003 C CA . ILE A 1 264 ? -20.989 -17.266 11.577 1.00 67.06 264 ILE A CA 1
ATOM 2004 C C . ILE A 1 264 ? -19.773 -17.906 12.239 1.00 67.06 264 ILE A C 1
ATOM 2006 O O . ILE A 1 264 ? -19.108 -17.273 13.063 1.00 67.06 264 ILE A O 1
ATOM 2010 N N . LYS A 1 265 ? -19.485 -19.160 11.892 1.00 64.88 265 LYS A N 1
ATOM 2011 C CA . LYS A 1 265 ? -18.313 -19.893 12.376 1.00 64.88 265 LYS A CA 1
ATOM 2012 C C . LYS A 1 265 ? -17.555 -20.467 11.190 1.00 64.88 265 LYS A C 1
ATOM 2014 O O . LYS A 1 265 ? -18.129 -21.148 10.349 1.00 64.88 265 LYS A O 1
ATOM 2019 N N . THR A 1 266 ? -16.252 -20.230 11.151 1.00 64.69 266 THR A N 1
ATOM 2020 C CA . THR A 1 266 ? -15.352 -20.951 10.249 1.00 64.69 266 THR A CA 1
ATOM 2021 C C . THR A 1 266 ? -14.911 -22.236 10.941 1.00 64.69 266 THR A C 1
ATOM 2023 O O . THR A 1 266 ? -14.420 -22.191 12.070 1.00 64.69 266 THR A O 1
ATOM 2026 N N . VAL A 1 267 ? -15.126 -23.371 10.287 1.00 66.88 267 VAL A N 1
ATOM 2027 C CA . VAL A 1 267 ? -14.762 -24.710 10.763 1.00 66.88 267 VAL A CA 1
ATOM 2028 C C . VAL A 1 267 ? -13.704 -25.246 9.812 1.00 66.88 267 VAL A C 1
ATOM 2030 O O . VAL A 1 267 ? -13.923 -25.209 8.608 1.00 66.88 267 VAL A O 1
ATOM 2033 N N . CYS A 1 268 ? -12.563 -25.698 10.324 1.00 62.94 268 CYS A N 1
ATOM 2034 C CA . CYS A 1 268 ? -11.447 -26.186 9.514 1.00 62.94 268 CYS A CA 1
ATOM 2035 C C . CYS A 1 268 ? -10.957 -27.540 10.042 1.00 62.94 268 CYS A C 1
ATOM 2037 O O . CYS A 1 268 ? -10.742 -27.667 11.244 1.00 62.94 268 CYS A O 1
ATOM 2039 N N . GLY A 1 269 ? -10.729 -28.517 9.162 1.00 67.25 269 GLY A N 1
ATOM 2040 C CA . GLY A 1 269 ? -10.201 -29.845 9.499 1.00 67.25 269 GLY A CA 1
ATOM 2041 C C . GLY A 1 269 ? -11.282 -30.909 9.742 1.00 67.25 269 GLY A C 1
ATOM 2042 O O . GLY A 1 269 ? -12.370 -30.854 9.174 1.00 67.25 269 GLY A O 1
ATOM 2043 N N . THR A 1 270 ? -10.984 -31.907 10.584 1.00 54.72 270 THR A N 1
ATOM 2044 C CA . THR A 1 270 ? -11.881 -33.044 10.902 1.00 54.72 270 THR A CA 1
ATOM 2045 C C . THR A 1 270 ? -12.963 -32.728 11.935 1.00 54.72 270 THR A C 1
ATOM 2047 O O . THR A 1 270 ? -13.607 -33.651 12.434 1.00 54.72 270 THR A O 1
ATOM 2050 N N . ASP A 1 271 ? -13.142 -31.458 12.295 1.00 51.78 271 ASP A N 1
ATOM 2051 C CA . ASP A 1 271 ? -14.173 -31.040 13.241 1.00 51.78 271 ASP A CA 1
ATOM 2052 C C . ASP A 1 271 ? -15.539 -31.511 12.731 1.00 51.78 271 ASP A C 1
ATOM 2054 O O . ASP A 1 271 ? -16.012 -31.143 11.651 1.00 51.78 271 ASP A O 1
ATOM 2058 N N . SER A 1 272 ? -16.143 -32.417 13.492 1.00 49.59 272 SER A N 1
ATOM 2059 C CA . SER A 1 272 ? -17.363 -33.094 13.090 1.00 49.59 272 SER A CA 1
ATOM 2060 C C . SER A 1 272 ? -18.554 -32.144 13.218 1.00 49.59 272 SER A C 1
ATOM 2062 O O . SER A 1 272 ? -18.608 -31.305 14.116 1.00 49.59 272 SER A O 1
ATOM 2064 N N . TYR A 1 273 ? -19.554 -32.297 12.345 1.00 47.91 273 TYR A N 1
ATOM 2065 C CA . TYR A 1 273 ? -20.806 -31.523 12.378 1.00 47.91 273 TYR A CA 1
ATOM 2066 C C . TYR A 1 273 ? -21.477 -31.503 13.772 1.00 47.91 273 TYR A C 1
ATOM 2068 O O . TYR A 1 273 ? -22.203 -30.566 14.099 1.00 47.91 273 TYR A O 1
ATOM 2076 N N . SER A 1 274 ? -21.218 -32.517 14.607 1.00 49.84 274 SER A N 1
ATOM 2077 C CA . SER A 1 274 ? -21.708 -32.636 15.986 1.00 49.84 274 SER A CA 1
ATOM 2078 C C . SER A 1 274 ? -21.086 -31.659 16.988 1.00 49.84 274 SER A C 1
ATOM 2080 O O . SER A 1 274 ? -21.715 -31.386 18.006 1.00 49.84 274 SER A O 1
ATOM 2082 N N . ASP A 1 275 ? -19.917 -31.079 16.706 1.00 46.66 275 ASP A N 1
ATOM 2083 C CA . ASP A 1 275 ? -19.233 -30.134 17.609 1.00 46.66 275 ASP A CA 1
ATOM 2084 C C . ASP A 1 275 ? -19.705 -28.676 17.423 1.00 46.66 275 ASP A C 1
ATOM 2086 O O . ASP A 1 275 ? -19.188 -27.736 18.038 1.00 46.66 275 ASP A O 1
ATOM 2090 N N . ILE A 1 276 ? -20.684 -28.465 16.535 1.00 48.03 276 ILE A N 1
ATOM 2091 C CA . ILE A 1 276 ? -21.212 -27.147 16.156 1.00 48.03 276 ILE A CA 1
ATOM 2092 C C . ILE A 1 276 ? -22.501 -26.811 16.923 1.00 48.03 276 ILE A C 1
ATOM 2094 O O . ILE A 1 276 ? -22.848 -25.636 17.039 1.00 48.03 276 ILE A O 1
ATOM 2098 N N . ALA A 1 277 ? -23.174 -27.799 17.522 1.00 44.12 277 ALA A N 1
ATOM 2099 C CA . ALA A 1 277 ? -24.285 -27.533 18.427 1.00 44.12 277 ALA A CA 1
ATOM 2100 C C . ALA A 1 277 ? -23.737 -26.969 19.753 1.00 44.12 277 ALA A C 1
ATOM 2102 O O . ALA A 1 277 ? -22.993 -27.666 20.451 1.00 44.12 277 ALA A O 1
ATOM 2103 N N . PRO A 1 278 ? -24.069 -25.724 20.145 1.00 42.94 278 PRO A N 1
ATOM 2104 C CA . PRO A 1 278 ? -23.760 -25.267 21.487 1.00 42.94 278 PRO A CA 1
ATOM 2105 C C . PRO A 1 278 ? -24.557 -26.146 22.446 1.00 42.94 278 PRO A C 1
ATOM 2107 O O . PRO A 1 278 ? -25.788 -26.115 22.452 1.00 42.94 278 PRO A O 1
ATOM 2110 N N . ASN A 1 279 ? -23.850 -26.967 23.225 1.00 41.53 279 ASN A N 1
ATOM 2111 C CA . ASN A 1 279 ? -24.452 -27.723 24.314 1.00 41.53 279 ASN A CA 1
ATOM 2112 C C . ASN A 1 279 ? -25.370 -26.794 25.117 1.00 41.53 279 ASN A C 1
ATOM 2114 O O . ASN A 1 279 ? -24.974 -25.683 25.482 1.00 41.53 279 ASN A O 1
ATOM 2118 N N . SER A 1 280 ? -26.603 -27.262 25.333 1.00 32.88 280 SER A N 1
ATOM 2119 C CA . SER A 1 280 ? -27.663 -26.566 26.061 1.00 32.88 280 SER A CA 1
ATOM 2120 C C . SER A 1 280 ? -27.139 -25.933 27.356 1.00 32.88 280 SER A C 1
ATOM 2122 O O . SER A 1 280 ? -26.229 -26.500 27.972 1.00 32.88 280 SER A O 1
ATOM 2124 N N . PRO A 1 281 ? -27.727 -24.820 27.824 1.00 34.12 281 PRO A N 1
ATOM 2125 C CA . PRO A 1 281 ? -27.270 -24.147 29.035 1.00 34.12 281 PRO A CA 1
ATOM 2126 C C . PRO A 1 281 ? -27.190 -25.121 30.221 1.00 34.12 281 PRO A C 1
ATOM 2128 O O . PRO A 1 281 ? -28.132 -25.873 30.480 1.00 34.12 281 PRO A O 1
ATOM 2131 N N . ARG A 1 282 ? -26.058 -25.096 30.930 1.00 33.16 282 ARG A N 1
ATOM 2132 C CA . ARG A 1 282 ? -26.016 -25.418 32.360 1.00 33.16 282 ARG A CA 1
ATOM 2133 C C . ARG A 1 282 ? -26.205 -24.133 33.145 1.00 33.16 282 ARG A C 1
ATOM 2135 O O . ARG A 1 282 ? -25.599 -23.120 32.729 1.00 33.16 282 ARG A O 1
#

pLDDT: mean 79.32, std 17.77, range [32.88, 98.12]

Mean predicted aligned error: 14.33 Å

Radius of gyration: 28.44 Å; Cα contacts (8 Å, |Δi|>4): 521; chains: 1; bounding box: 91×50×78 Å

Solvent-accessible surface area (backbone atoms only — not comparable to full-atom values): 15530 Å² total; per-residue (Å²): 140,86,85,87,78,86,75,73,80,54,70,66,60,54,51,52,50,51,52,51,52,54,54,49,52,56,52,51,50,52,52,52,51,53,50,55,52,48,52,51,41,53,49,47,51,50,48,49,53,51,50,55,51,53,53,48,54,39,32,58,35,46,37,20,24,18,22,28,62,14,28,36,35,50,84,77,51,42,76,58,53,44,68,46,46,48,59,64,16,29,47,100,89,34,41,46,78,45,45,43,24,40,40,47,96,82,33,24,39,63,64,47,81,64,38,25,6,60,81,57,41,77,81,81,65,35,21,65,51,91,77,33,36,29,48,36,28,25,40,25,43,72,80,64,75,58,76,48,56,70,65,32,86,66,50,73,51,52,31,32,42,39,33,35,31,37,33,59,74,50,98,90,40,72,46,79,47,80,46,77,40,50,28,36,36,33,30,32,16,34,41,89,92,45,54,79,34,28,31,32,48,43,40,35,37,46,42,77,69,58,46,68,65,57,45,50,44,45,55,73,34,27,29,47,33,37,30,28,19,64,92,86,43,76,82,39,75,70,51,68,44,58,68,55,100,80,78,74,87,84,73,94,63,80,82,38,67,100,77,33,47,82,45,78,45,80,47,67,60,87,72,52,82,78,78,70,57,78,76,74,88,129

Secondary structure (DSSP, 8-state):
-------PPPHHHHHHHHHHHHHHHHHHHHHHHHHHHHHHHHHHHHHHHHHHHHHHHHHHSHHHHHHHHH-SSSTT--SS--EEEGGGSSSSS--EE-EEEEE-TTS-SEEEEEEE-TTS--SS---EETTEEEEEEEEEE-S-S-SPPPPEEEEEEEEEEEEEEEEESSSS-EEEEEEEEEEEEEEEES-TTSPTTEEEEEEEEE-----HHHHHHHHHHEEEEEEEEETTEEEEEEEEEE--TT------S-SSGGGPEEEEEEEESS--GGGGS-----

Sequence (282 aa):
MLVNSEKGFSLTQVLIAAAILGGLSLFFMRLMKNMNQSQGLVQSKSDELELRSSIRMILSNSDYCRVSLAGNGPMGSPTSPVVFEKRNIDEENEGLDVALFLSNQAGDTRSLKKFNGSNNPGSNDQSQFGKIIIKSMKLIMNNGVGSNYADSSMHSDIGILRTVIEKKVSQSRTRELIMDFDINLTMATGQSPESSGQTRILSCTSGINIDSAIRNYLQNECKVCIACSDDGSWNNMVICDNFDNDGWFSSGQDYCGDQGRLAIKTVCGTDSYSDIAPNSPR